Protein AF-A0A835F5J0-F1 (afdb_monomer)

Secondary structure (DSSP, 8-state):
--------HHHHHHHHHHTT----------S-S-S------TTSPPP-EEEEEEEEE-SS-EEEEEEEEE-TT--EEEEEEEE-S-SEEEEEE--TT--EEEEEEEEE--SSSSS-EEEEEEEEETTS-EEEEEE---SEEEEEES--EEEEEEE--SSSEEE--SS--SEEEEEEEEESSSEEEEEEEEE-TT--EEEEEEEE-S-SSEEEEEE--TT--EEEEEEEEEEEGGGTEEEEEEEEEEEETT--EEEEEE---SEEEEEE--TT-EEEEEEEEESSSEEEEEEEEE------------

Organism: NCBI:txid1010633

Mean predicted aligned error: 15.02 Å

Solvent-accessible surface area (backbone atoms only — not comparable to full-atom values): 16879 Å² total; per-residue (Å²): 140,83,85,79,84,84,78,64,84,62,60,59,52,51,54,52,59,68,71,68,65,84,84,81,88,84,82,75,89,84,57,35,97,58,92,75,93,83,74,87,58,88,88,55,77,66,80,65,43,72,40,32,40,36,42,16,22,35,89,67,26,48,28,21,42,28,36,33,28,22,28,89,85,66,51,78,46,81,45,68,76,46,70,59,91,50,46,56,80,44,75,50,74,43,52,99,77,41,44,82,31,30,46,34,34,16,22,29,74,69,81,84,50,102,41,29,37,42,8,19,40,30,38,31,31,10,77,72,50,72,45,66,70,40,35,25,91,45,70,52,75,50,71,43,57,56,61,64,42,80,48,78,68,54,56,39,91,73,100,51,52,79,49,73,75,94,66,71,53,66,36,46,42,32,42,35,40,22,25,46,70,32,30,10,22,43,28,37,30,25,21,31,90,87,65,50,80,46,76,45,67,76,44,37,27,92,54,45,82,50,83,48,68,48,73,49,52,98,90,44,46,35,26,28,42,35,37,15,36,21,61,40,74,95,76,73,39,79,36,22,31,12,18,43,30,40,30,28,77,80,74,47,71,48,69,68,40,32,64,48,52,66,52,78,48,73,46,77,43,66,79,72,10,29,51,19,47,65,34,35,28,26,44,69,31,28,22,15,44,26,40,27,33,32,57,36,46,53,63,77,87,80,81,83,76,135

Foldseek 3Di:
DDDDDDDDPVVVVVVVVVVPDPDDDDDDDDWWPDDDDDDDDPPDADFDAWFKKKFFEDQFARAWIKTWGAHPVRDIDIGDRDGHPHGDIDMDGADPLKHWFKKKFAWDDSVPDPIIGTQFIWTAFLQRDIDDRGGHRDHHMDMDGLQFDKDDWDFDDDDFDWFDDPAGFDAWFKKWFAADQATAFIKTWGAGPVRDIDIGDRFGAPDHDDTDMDGADPPKFWQKKKWFWAADVVVRRGIFTQFIWTAIPVRDIDDRGHNRPHGMDMDGRPQPKGFGDKIATYYSGGRIIITTIRHHSNHDDDDDDD

Sequence (306 aa):
MAYGQHLWPHVERLLEIWRLREGVVKIGPWGGEGGRDWDIPAALPRPHRLESITVCSSLAAVDALSFVYSDDQGRRHCVGPWGGRGGDPYVVRLGPSELLTEVSGTFADIGTQPKDAVTSLSFVTNLGTKHGPFGDVDGTPFSVPSSVVKVGAWGGDTGSACYDITVAPQRLESITIRSGKVIDSIAFAFRDRDGKLHAAGPWGGAGGVDDNTITLEPSEYITEVAWSLGSFELEKVDCCVTSLRFVTNQQRTYGPFGNGLGTHHTMPVIDGGSVVGMFARAGKFIDAVGFYVLPDAVVQDYKGSN

Structure (mmCIF, N/CA/C/O backbone):
data_AF-A0A835F5J0-F1
#
_entry.id   AF-A0A835F5J0-F1
#
loop_
_atom_site.group_PDB
_atom_site.id
_atom_site.type_symbol
_atom_site.label_atom_id
_atom_site.label_alt_id
_atom_site.label_comp_id
_atom_site.label_asym_id
_atom_site.label_entity_id
_atom_site.label_seq_id
_atom_site.pdbx_PDB_ins_code
_atom_site.Cartn_x
_atom_site.Cartn_y
_atom_site.Cartn_z
_atom_site.occupancy
_atom_site.B_iso_or_equiv
_atom_site.auth_seq_id
_atom_site.auth_comp_id
_atom_site.auth_asym_id
_atom_site.auth_atom_id
_atom_site.pdbx_PDB_model_num
ATOM 1 N N . MET A 1 1 ? 28.296 1.430 49.619 1.00 34.69 1 MET A N 1
ATOM 2 C CA . MET A 1 1 ? 28.647 0.413 48.606 1.00 34.69 1 MET A CA 1
ATOM 3 C C . MET A 1 1 ? 27.560 0.432 47.549 1.00 34.69 1 MET A C 1
ATOM 5 O O . MET A 1 1 ? 26.493 -0.115 47.776 1.00 34.69 1 MET A O 1
ATOM 9 N N . ALA A 1 2 ? 27.792 1.177 46.471 1.00 29.30 2 ALA A N 1
ATOM 10 C CA . ALA A 1 2 ? 26.892 1.283 45.331 1.00 29.30 2 ALA A CA 1
ATOM 11 C C . ALA A 1 2 ? 27.483 0.433 44.202 1.00 29.30 2 ALA A C 1
ATOM 13 O O . ALA A 1 2 ? 28.629 0.658 43.818 1.00 29.30 2 ALA A O 1
ATOM 14 N N . TYR A 1 3 ? 26.736 -0.558 43.718 1.00 28.44 3 TYR A N 1
ATOM 15 C CA . TYR A 1 3 ? 27.090 -1.299 42.511 1.00 28.44 3 TYR A CA 1
ATOM 16 C C . TYR A 1 3 ? 26.415 -0.615 41.325 1.00 28.44 3 TYR A C 1
ATOM 18 O O . TYR A 1 3 ? 25.207 -0.730 41.134 1.00 28.44 3 TYR A O 1
ATOM 26 N N . GLY A 1 4 ? 27.210 0.135 40.563 1.00 29.64 4 GLY A N 1
ATOM 27 C CA . GLY A 1 4 ? 26.834 0.608 39.240 1.00 29.64 4 GLY A CA 1
ATOM 28 C C . GLY A 1 4 ? 26.844 -0.559 38.258 1.00 29.64 4 GLY A C 1
ATOM 29 O O . GLY A 1 4 ? 27.844 -1.266 38.139 1.00 29.64 4 GLY A O 1
ATOM 30 N N . GLN A 1 5 ? 25.732 -0.764 37.557 1.00 35.22 5 GLN A N 1
ATOM 31 C CA . GLN A 1 5 ? 25.712 -1.603 36.366 1.00 35.22 5 GLN A CA 1
ATOM 32 C C . GLN A 1 5 ? 26.187 -0.757 35.184 1.00 35.22 5 GLN A C 1
ATOM 34 O O . GLN A 1 5 ? 25.465 0.086 34.659 1.00 35.22 5 GLN A O 1
ATOM 39 N N . HIS A 1 6 ? 27.444 -0.975 34.807 1.00 33.97 6 HIS A N 1
ATOM 40 C CA . HIS A 1 6 ? 28.004 -0.554 33.532 1.00 33.97 6 HIS A CA 1
ATOM 41 C C . HIS A 1 6 ? 27.330 -1.338 32.400 1.00 33.97 6 HIS A C 1
ATOM 43 O O . HIS A 1 6 ? 27.599 -2.525 32.222 1.00 33.97 6 HIS A O 1
ATOM 49 N N . LEU A 1 7 ? 26.498 -0.666 31.607 1.00 29.44 7 LEU A N 1
ATOM 50 C CA . LEU A 1 7 ? 26.202 -1.094 30.242 1.00 29.44 7 LEU A CA 1
ATOM 51 C C . LEU A 1 7 ? 27.222 -0.430 29.305 1.00 29.44 7 LEU A C 1
ATOM 53 O O . LEU A 1 7 ? 27.506 0.761 29.405 1.00 29.44 7 LEU A O 1
ATOM 57 N N . TRP A 1 8 ? 27.853 -1.246 28.463 1.00 27.38 8 TRP A N 1
ATOM 58 C CA . TRP A 1 8 ? 28.972 -0.879 27.592 1.00 27.38 8 TRP A CA 1
ATOM 59 C C . TRP A 1 8 ? 28.502 -0.077 26.353 1.00 27.38 8 TRP A C 1
ATOM 61 O O . TRP A 1 8 ? 27.431 -0.386 25.822 1.00 27.38 8 TRP A O 1
ATOM 71 N N . PRO A 1 9 ? 29.306 0.855 25.792 1.00 29.36 9 PRO A N 1
ATOM 72 C CA . PRO A 1 9 ? 28.900 1.790 24.722 1.00 29.36 9 PRO A CA 1
ATOM 73 C C . PRO A 1 9 ? 28.544 1.177 23.349 1.00 29.36 9 PRO A C 1
ATOM 75 O O . PRO A 1 9 ? 28.379 1.901 22.371 1.00 29.36 9 PRO A O 1
ATOM 78 N N . HIS A 1 10 ? 28.472 -0.152 23.213 1.00 32.56 10 HIS A N 1
ATOM 79 C CA . HIS A 1 10 ? 28.059 -0.811 21.962 1.00 32.56 10 HIS A CA 1
ATOM 80 C C . HIS A 1 10 ? 26.568 -1.150 21.897 1.00 32.56 10 HIS A C 1
ATOM 82 O O . HIS A 1 10 ? 26.038 -1.264 20.795 1.00 32.56 10 HIS A O 1
ATOM 88 N N . VAL A 1 11 ? 25.875 -1.271 23.033 1.00 35.50 11 VAL A N 1
ATOM 89 C CA . VAL A 1 11 ? 24.439 -1.607 23.030 1.00 35.50 11 VAL A CA 1
ATOM 90 C C . VAL A 1 11 ? 23.590 -0.374 22.703 1.00 35.50 11 VAL A C 1
ATOM 92 O O . VAL A 1 11 ? 22.630 -0.480 21.943 1.00 35.50 11 VAL A O 1
ATOM 95 N N . GLU A 1 12 ? 24.009 0.816 23.146 1.00 32.31 12 GLU A N 1
ATOM 96 C CA . GLU A 1 12 ? 23.393 2.083 22.723 1.00 32.31 12 GLU A CA 1
ATOM 97 C C . GLU A 1 12 ? 23.636 2.363 21.238 1.00 32.31 12 GLU A C 1
ATOM 99 O O . GLU A 1 12 ? 22.713 2.773 20.548 1.00 32.31 12 GLU A O 1
ATOM 104 N N . ARG A 1 13 ? 24.809 2.006 20.692 1.00 31.53 13 ARG A N 1
ATOM 105 C CA . ARG A 1 13 ? 25.092 2.168 19.258 1.00 31.53 13 ARG A CA 1
ATOM 106 C C . ARG A 1 13 ? 24.199 1.294 18.379 1.00 31.53 13 ARG A C 1
ATOM 108 O O . ARG A 1 13 ? 23.818 1.719 17.299 1.00 31.53 13 ARG A O 1
ATOM 115 N N . LEU A 1 14 ? 23.837 0.092 18.831 1.00 29.81 14 LEU A N 1
ATOM 116 C CA . LEU A 1 14 ? 22.920 -0.782 18.095 1.00 29.81 14 LEU A CA 1
ATOM 117 C C . LEU A 1 14 ? 21.467 -0.313 18.220 1.00 29.81 14 LEU A C 1
ATOM 119 O O . LEU A 1 14 ? 20.760 -0.297 17.217 1.00 29.81 14 LEU A O 1
ATOM 123 N N . LEU A 1 15 ? 21.032 0.153 19.392 1.00 29.52 15 LEU A N 1
ATOM 124 C CA . LEU A 1 15 ? 19.694 0.731 19.556 1.00 29.52 15 LEU A CA 1
ATOM 125 C C . LEU A 1 15 ? 19.541 2.080 18.834 1.00 29.52 15 LEU A C 1
ATOM 127 O O . LEU A 1 15 ? 18.463 2.361 18.326 1.00 29.52 15 LEU A O 1
ATOM 131 N N . GLU A 1 16 ? 20.610 2.863 18.689 1.00 30.75 16 GLU A N 1
ATOM 132 C CA . GLU A 1 16 ? 20.659 4.106 17.906 1.00 30.75 16 GLU A CA 1
ATOM 133 C C . GLU A 1 16 ? 20.739 3.839 16.387 1.00 30.75 16 GLU A C 1
ATOM 135 O O . GLU A 1 16 ? 20.165 4.586 15.597 1.00 30.75 16 GLU A O 1
ATOM 140 N N . ILE A 1 17 ? 21.324 2.707 15.964 1.00 32.16 17 ILE A N 1
ATOM 141 C CA . ILE A 1 17 ? 21.288 2.226 14.567 1.00 32.16 17 ILE A CA 1
ATOM 142 C C . ILE A 1 17 ? 19.879 1.760 14.157 1.00 32.16 17 ILE A C 1
ATOM 144 O O . ILE A 1 17 ? 19.483 1.978 13.011 1.00 32.16 17 ILE A O 1
ATOM 148 N N . TRP A 1 18 ? 19.092 1.191 15.077 1.00 27.48 18 TRP A N 1
ATOM 149 C CA . TRP A 1 18 ? 17.681 0.862 14.823 1.00 27.48 18 TRP A CA 1
ATOM 150 C C . TRP A 1 18 ? 16.737 2.065 14.993 1.00 27.48 18 TRP A C 1
ATOM 152 O O . TRP A 1 18 ? 15.691 2.100 14.351 1.00 27.48 18 TRP A O 1
ATOM 162 N N . ARG A 1 19 ? 17.117 3.093 15.768 1.00 29.11 19 ARG A N 1
ATOM 163 C CA . ARG A 1 19 ? 16.339 4.340 15.938 1.00 29.11 19 ARG A CA 1
ATOM 164 C C . ARG A 1 19 ? 16.486 5.361 14.800 1.00 29.11 19 ARG A C 1
ATOM 166 O O . ARG A 1 19 ? 15.792 6.369 14.829 1.00 29.11 19 ARG A O 1
ATOM 173 N N . LEU A 1 20 ? 17.354 5.126 13.807 1.00 31.31 20 LEU A N 1
ATOM 174 C CA . LEU A 1 20 ? 17.667 6.096 12.737 1.00 31.31 20 LEU A CA 1
ATOM 175 C C . LEU A 1 20 ? 17.386 5.613 11.295 1.00 31.31 20 LEU A C 1
ATOM 177 O O . LEU A 1 20 ? 17.760 6.290 10.331 1.00 31.31 20 LEU A O 1
ATOM 181 N N . ARG A 1 21 ? 16.692 4.482 11.100 1.00 34.41 21 ARG A N 1
ATOM 182 C CA . ARG A 1 21 ? 16.277 3.994 9.765 1.00 34.41 21 ARG A CA 1
ATOM 183 C C . ARG A 1 21 ? 14.758 3.828 9.615 1.00 34.41 21 ARG A C 1
ATOM 185 O O . ARG A 1 21 ? 14.277 2.770 9.234 1.00 34.41 21 ARG A O 1
ATOM 192 N N . GLU A 1 22 ? 14.007 4.898 9.835 1.00 40.97 22 GLU A N 1
ATOM 193 C CA . GLU A 1 22 ? 12.769 5.131 9.072 1.00 40.97 22 GLU A CA 1
ATOM 194 C C . GLU A 1 22 ? 13.166 5.457 7.614 1.00 40.97 22 GLU A C 1
ATOM 196 O O . GLU A 1 22 ? 14.131 6.196 7.417 1.00 40.97 22 GLU A O 1
ATOM 201 N N . GLY A 1 23 ? 12.566 4.979 6.524 1.00 50.75 23 GLY A N 1
ATOM 202 C CA . GLY A 1 23 ? 11.502 4.007 6.295 1.00 50.75 23 GLY A CA 1
ATOM 203 C C . GLY A 1 23 ? 11.438 3.761 4.778 1.00 50.75 23 GLY A C 1
ATOM 204 O O . GLY A 1 23 ? 10.790 4.507 4.056 1.00 50.75 23 GLY A O 1
ATOM 205 N N . VAL A 1 24 ? 12.180 2.768 4.275 1.00 50.59 24 VAL A N 1
ATOM 206 C CA . VAL A 1 24 ? 12.149 2.340 2.863 1.00 50.59 24 VAL A CA 1
ATOM 207 C C . VAL A 1 24 ? 12.181 0.817 2.837 1.00 50.59 24 VAL A C 1
ATOM 209 O O . VAL A 1 24 ? 13.100 0.206 3.385 1.00 50.59 24 VAL A O 1
ATOM 212 N N . VAL A 1 25 ? 11.177 0.203 2.213 1.00 53.38 25 VAL A N 1
ATOM 213 C CA . VAL A 1 25 ? 11.120 -1.249 2.009 1.00 53.38 25 VAL A CA 1
ATOM 214 C C . VAL A 1 25 ? 11.882 -1.587 0.732 1.00 53.38 25 VAL A C 1
ATOM 216 O O . VAL A 1 25 ? 11.603 -1.030 -0.327 1.00 53.38 25 VAL A O 1
ATOM 219 N N . LYS A 1 26 ? 12.849 -2.503 0.823 1.00 58.34 26 LYS A N 1
ATOM 220 C CA . LYS A 1 26 ? 13.513 -3.082 -0.351 1.00 58.34 26 LYS A CA 1
ATOM 221 C C . LYS A 1 26 ? 12.746 -4.322 -0.795 1.00 58.34 26 LYS A C 1
ATOM 223 O O . LYS A 1 26 ? 12.463 -5.181 0.036 1.00 58.34 26 LYS A O 1
ATOM 228 N N . ILE A 1 27 ? 12.427 -4.412 -2.082 1.00 52.38 27 ILE A N 1
ATOM 229 C CA . ILE A 1 27 ? 11.729 -5.555 -2.682 1.00 52.38 27 ILE A CA 1
ATOM 230 C C . ILE A 1 27 ? 12.602 -6.090 -3.823 1.00 52.38 27 ILE A C 1
ATOM 232 O O . ILE A 1 27 ? 13.134 -5.302 -4.605 1.00 52.38 27 ILE A O 1
ATOM 236 N N . GLY A 1 28 ? 12.778 -7.411 -3.885 1.00 66.38 28 GLY A N 1
ATOM 237 C CA . GLY A 1 28 ? 13.773 -8.068 -4.739 1.00 66.38 28 GLY A CA 1
ATOM 238 C C . GLY A 1 28 ? 15.100 -8.315 -4.004 1.00 66.38 28 GLY A C 1
ATOM 239 O O . GLY A 1 28 ? 15.115 -8.301 -2.768 1.00 66.38 28 GLY A O 1
ATOM 240 N N . PRO A 1 29 ? 16.219 -8.525 -4.725 1.00 75.31 29 PRO A N 1
ATOM 241 C CA . PRO A 1 29 ? 16.361 -8.490 -6.189 1.00 75.31 29 PRO A CA 1
ATOM 242 C C . PRO A 1 29 ? 15.749 -9.713 -6.902 1.00 75.31 29 PRO A C 1
ATOM 244 O O . PRO A 1 29 ? 15.528 -10.750 -6.283 1.00 75.31 29 PRO A O 1
ATOM 247 N N . TRP A 1 30 ? 15.505 -9.588 -8.212 1.00 77.38 30 TRP A N 1
ATOM 248 C CA . TRP A 1 30 ? 15.185 -10.697 -9.128 1.00 77.38 30 TRP A CA 1
ATOM 249 C C . TRP A 1 30 ? 16.279 -10.801 -10.194 1.00 77.38 30 TRP A C 1
ATOM 251 O O . TRP A 1 30 ? 16.826 -9.778 -10.609 1.00 77.38 30 TRP A O 1
ATOM 261 N N . GLY A 1 31 ? 16.589 -12.018 -10.636 1.00 83.31 31 GLY A N 1
ATOM 262 C CA . GLY A 1 31 ? 17.707 -12.307 -11.536 1.00 83.31 31 GLY A CA 1
ATOM 263 C C . GLY A 1 31 ? 18.646 -13.366 -10.962 1.00 83.31 31 GLY A C 1
ATOM 264 O O . GLY A 1 31 ? 18.297 -14.065 -10.011 1.00 83.31 31 GLY A O 1
ATOM 265 N N . GLY A 1 32 ? 19.842 -13.485 -11.539 1.00 79.44 32 GLY A N 1
ATOM 266 C CA . GLY A 1 32 ? 20.855 -14.433 -11.082 1.00 79.44 32 GLY A CA 1
ATOM 267 C C . GLY A 1 32 ? 21.736 -13.896 -9.957 1.00 79.44 32 GLY A C 1
ATOM 268 O O . GLY A 1 32 ? 21.871 -12.697 -9.738 1.00 79.44 32 GLY A O 1
ATOM 269 N N . GLU A 1 33 ? 22.422 -14.804 -9.268 1.00 78.06 33 GLU A N 1
ATOM 270 C CA . GLU A 1 33 ? 23.353 -14.499 -8.168 1.00 78.06 33 GLU A CA 1
ATOM 271 C C . GLU A 1 33 ? 24.749 -14.036 -8.659 1.00 78.06 33 GLU A C 1
ATOM 273 O O . GLU A 1 33 ? 25.784 -14.357 -8.060 1.00 78.06 33 GLU A O 1
ATOM 278 N N . GLY A 1 34 ? 24.822 -13.440 -9.849 1.00 77.88 34 GLY A N 1
ATOM 279 C CA . GLY A 1 34 ? 26.065 -13.020 -10.498 1.00 77.88 34 GLY A CA 1
ATOM 280 C C . GLY A 1 34 ? 26.442 -11.573 -10.189 1.00 77.88 34 GLY A C 1
ATOM 281 O O . GLY A 1 34 ? 25.650 -10.802 -9.664 1.00 77.88 34 GLY A O 1
ATOM 282 N N . GLY A 1 35 ? 27.659 -11.178 -10.569 1.00 83.38 35 GLY A N 1
ATOM 283 C CA . GLY A 1 35 ? 28.083 -9.778 -10.497 1.00 83.38 35 GLY A CA 1
ATOM 284 C C . GLY A 1 35 ? 28.428 -9.284 -9.087 1.00 83.38 35 GLY A C 1
ATOM 285 O O . GLY A 1 35 ? 28.974 -10.021 -8.267 1.00 83.38 35 GLY A O 1
ATOM 286 N N . ARG A 1 36 ? 28.210 -7.984 -8.854 1.00 84.31 36 ARG A N 1
ATOM 287 C CA . ARG A 1 36 ? 28.417 -7.305 -7.567 1.00 84.31 36 ARG A CA 1
ATOM 288 C C . ARG A 1 36 ? 27.117 -6.634 -7.154 1.00 84.31 36 ARG A C 1
ATOM 290 O O . ARG A 1 36 ? 26.481 -6.006 -7.999 1.00 84.31 36 ARG A O 1
ATOM 297 N N . ASP A 1 37 ? 26.807 -6.695 -5.867 1.00 83.44 37 ASP A N 1
ATOM 298 C CA . ASP A 1 37 ? 25.685 -5.957 -5.302 1.00 83.44 37 ASP A CA 1
ATOM 299 C C . ASP A 1 37 ? 25.953 -4.455 -5.378 1.00 83.44 37 ASP A C 1
ATOM 301 O O . ASP A 1 37 ? 27.027 -3.971 -5.002 1.00 83.44 37 ASP A O 1
ATOM 305 N N . TRP A 1 38 ? 24.952 -3.716 -5.845 1.00 85.81 38 TRP A N 1
ATOM 306 C CA . TRP A 1 38 ? 24.977 -2.265 -5.898 1.00 85.81 38 TRP A CA 1
ATOM 307 C C . TRP A 1 38 ? 23.766 -1.689 -5.177 1.00 85.81 38 TRP A C 1
ATOM 309 O O . TRP A 1 38 ? 22.665 -2.229 -5.228 1.00 85.81 38 TRP A O 1
ATOM 319 N N . ASP A 1 39 ? 23.994 -0.570 -4.502 1.00 85.38 39 ASP A N 1
ATOM 320 C CA . ASP A 1 39 ? 22.976 0.211 -3.815 1.00 85.38 39 ASP A CA 1
ATOM 321 C C . ASP A 1 39 ? 23.373 1.689 -3.877 1.00 85.38 39 ASP A C 1
ATOM 323 O O . ASP A 1 39 ? 24.516 2.023 -4.219 1.00 85.38 39 ASP A O 1
ATOM 327 N N . ILE A 1 40 ? 22.450 2.585 -3.537 1.00 84.81 40 ILE A N 1
ATOM 328 C CA . ILE A 1 40 ? 22.751 4.008 -3.390 1.00 84.81 40 ILE A CA 1
ATOM 329 C C . ILE A 1 40 ? 23.827 4.152 -2.301 1.00 84.81 40 ILE A C 1
ATOM 331 O O . ILE A 1 40 ? 23.608 3.718 -1.165 1.00 84.81 40 ILE A O 1
ATOM 335 N N . PRO A 1 41 ? 25.001 4.737 -2.612 1.00 85.88 41 PRO A N 1
ATOM 336 C CA . PRO A 1 41 ? 26.069 4.885 -1.634 1.00 85.88 41 PRO A CA 1
ATOM 337 C C . PRO A 1 41 ? 25.592 5.625 -0.384 1.00 85.88 41 PRO A C 1
ATOM 339 O O . PRO A 1 41 ? 24.975 6.680 -0.491 1.00 85.88 41 PRO A O 1
ATOM 342 N N . ALA A 1 42 ? 25.965 5.139 0.803 1.00 81.75 42 ALA A N 1
ATOM 343 C CA . ALA A 1 42 ? 25.577 5.755 2.080 1.00 81.75 42 ALA A CA 1
ATOM 344 C C . ALA A 1 42 ? 26.054 7.214 2.252 1.00 81.75 42 ALA A C 1
ATOM 346 O O . ALA A 1 42 ? 25.574 7.918 3.136 1.00 81.75 42 ALA A O 1
ATOM 347 N N . ALA A 1 43 ? 27.013 7.654 1.432 1.00 87.44 43 ALA A N 1
ATOM 348 C CA . ALA A 1 43 ? 27.491 9.032 1.391 1.00 87.44 43 ALA A CA 1
ATOM 349 C C . ALA A 1 43 ? 26.559 9.985 0.616 1.00 87.44 43 ALA A C 1
ATOM 351 O O . ALA A 1 43 ? 26.704 11.199 0.752 1.00 87.44 43 ALA A O 1
ATOM 352 N N . LEU A 1 44 ? 25.639 9.467 -0.206 1.00 86.19 44 LEU A N 1
ATOM 353 C CA . LEU A 1 44 ? 24.664 10.291 -0.917 1.00 86.19 44 LEU A CA 1
ATOM 354 C C . LEU A 1 44 ? 23.440 10.586 -0.032 1.00 86.19 44 LEU A C 1
ATOM 356 O O . LEU A 1 44 ? 23.041 9.737 0.771 1.00 86.19 44 LEU A O 1
ATOM 360 N N . PRO A 1 45 ? 22.815 11.772 -0.178 1.00 87.50 45 PRO A N 1
ATOM 361 C CA . PRO A 1 45 ? 21.570 12.100 0.509 1.00 87.50 45 PRO A CA 1
ATOM 362 C C . PRO A 1 45 ? 20.445 11.119 0.178 1.00 87.50 45 PRO A C 1
ATOM 364 O O . PRO A 1 45 ? 20.422 10.521 -0.899 1.00 87.50 45 PRO A O 1
ATOM 367 N N . ARG A 1 46 ? 19.479 10.982 1.091 1.00 80.75 46 ARG A N 1
ATOM 368 C CA . ARG A 1 46 ? 18.324 10.100 0.887 1.00 80.75 46 ARG A CA 1
ATOM 369 C C . ARG A 1 46 ? 17.536 10.531 -0.359 1.00 80.75 46 ARG A C 1
ATOM 371 O O . ARG A 1 46 ? 17.299 11.728 -0.527 1.00 80.75 46 ARG A O 1
ATOM 378 N N . PRO A 1 47 ? 17.111 9.588 -1.216 1.00 81.62 47 PRO A N 1
ATOM 379 C CA . PRO A 1 47 ? 16.230 9.916 -2.324 1.00 81.62 47 PRO A CA 1
ATOM 380 C C . PRO A 1 47 ? 14.894 10.450 -1.834 1.00 81.62 47 PRO A C 1
ATOM 382 O O . PRO A 1 47 ? 14.274 9.845 -0.963 1.00 81.62 47 PRO A O 1
ATOM 385 N N . HIS A 1 48 ? 14.459 11.564 -2.417 1.00 77.44 48 HIS A N 1
ATOM 386 C CA . HIS A 1 48 ? 13.129 12.119 -2.200 1.00 77.44 48 HIS A CA 1
ATOM 387 C C . HIS A 1 48 ? 12.238 11.923 -3.432 1.00 77.44 48 HIS A C 1
ATOM 389 O O . HIS A 1 48 ? 11.079 11.552 -3.290 1.00 77.44 48 HIS A O 1
ATOM 395 N N . ARG A 1 49 ? 12.775 12.100 -4.649 1.00 82.94 49 ARG A N 1
ATOM 396 C CA . ARG A 1 49 ? 12.014 11.908 -5.895 1.00 82.94 49 ARG A CA 1
ATOM 397 C C . ARG A 1 49 ? 12.881 11.382 -7.034 1.00 82.94 49 ARG A C 1
ATOM 399 O O . ARG A 1 49 ? 13.933 11.940 -7.321 1.00 82.94 49 ARG A O 1
ATOM 406 N N . LEU A 1 50 ? 12.419 10.344 -7.727 1.00 89.56 50 LEU A N 1
ATOM 407 C CA . LEU A 1 50 ? 13.056 9.835 -8.943 1.00 89.56 50 LEU A CA 1
ATOM 408 C C . LEU A 1 50 ? 12.765 10.775 -10.126 1.00 89.56 50 LEU A C 1
ATOM 410 O O . LEU A 1 50 ? 11.621 11.150 -10.355 1.00 89.56 50 LEU A O 1
ATOM 414 N N . GLU A 1 51 ? 13.788 11.164 -10.883 1.00 90.69 51 GLU A N 1
ATOM 415 C CA . GLU A 1 51 ? 13.638 12.062 -12.037 1.00 90.69 51 GLU A CA 1
ATOM 416 C C . GLU A 1 51 ? 13.770 11.349 -13.377 1.00 90.69 51 GLU A C 1
ATOM 418 O O . GLU A 1 51 ? 13.096 11.695 -14.347 1.00 90.69 51 GLU A O 1
ATOM 423 N N . SER A 1 52 ? 14.698 10.402 -13.472 1.00 96.62 52 SER A N 1
ATOM 424 C CA . SER A 1 52 ? 14.889 9.642 -14.700 1.00 96.62 52 SER A CA 1
ATOM 425 C C . SER A 1 52 ? 15.569 8.316 -14.442 1.00 96.62 52 SER A C 1
ATOM 427 O O . SER A 1 52 ? 16.352 8.190 -13.502 1.00 96.62 52 SER A O 1
ATOM 429 N N . ILE A 1 53 ? 15.295 7.362 -15.320 1.00 97.81 53 ILE A N 1
ATOM 430 C CA . ILE A 1 53 ? 15.915 6.044 -15.359 1.00 97.81 53 ILE A CA 1
ATOM 431 C C . ILE A 1 53 ? 16.539 5.898 -16.739 1.00 97.81 53 ILE A C 1
ATOM 433 O O . ILE A 1 53 ? 15.886 6.174 -17.744 1.00 97.81 53 ILE A O 1
ATOM 437 N N . THR A 1 54 ? 17.786 5.453 -16.797 1.00 97.75 54 THR A N 1
ATOM 438 C CA . THR A 1 54 ? 18.421 5.040 -18.045 1.00 97.75 54 THR A CA 1
ATOM 439 C C . THR A 1 54 ? 18.632 3.538 -17.996 1.00 97.75 54 THR A C 1
ATOM 441 O O . THR A 1 54 ? 19.385 3.049 -17.150 1.00 97.75 54 THR A O 1
ATOM 444 N N . VAL A 1 55 ? 17.985 2.828 -18.915 1.00 97.38 55 VAL A N 1
ATOM 445 C CA . VAL A 1 55 ? 18.200 1.400 -19.152 1.00 97.38 55 VAL A CA 1
ATOM 446 C C . VAL A 1 55 ? 19.025 1.255 -20.421 1.00 97.38 55 VAL A C 1
ATOM 448 O O . VAL A 1 55 ? 18.576 1.654 -21.491 1.00 97.38 55 VAL A O 1
ATOM 451 N N . CYS A 1 56 ? 20.226 0.699 -20.312 1.00 97.12 56 CYS A N 1
ATOM 452 C CA . CYS A 1 56 ? 20.978 0.239 -21.472 1.00 97.12 56 CYS A CA 1
ATOM 453 C C . CYS A 1 56 ? 20.589 -1.213 -21.725 1.00 97.12 56 CYS A C 1
ATOM 455 O O . CYS A 1 56 ? 20.756 -2.050 -20.837 1.00 97.12 56 CYS A O 1
ATOM 457 N N . SER A 1 57 ? 20.051 -1.512 -22.903 1.00 93.69 57 SER A N 1
ATOM 458 C CA . SER A 1 57 ? 19.604 -2.868 -23.238 1.00 93.69 57 SER A CA 1
ATOM 459 C C . SER A 1 57 ? 19.949 -3.242 -24.670 1.00 93.69 57 SER A C 1
ATOM 461 O O . SER A 1 57 ? 19.989 -2.384 -25.554 1.00 93.69 57 SER A O 1
ATOM 463 N N . SER A 1 58 ? 20.197 -4.525 -24.886 1.00 88.25 58 SER A N 1
ATOM 464 C CA . SER A 1 58 ? 20.462 -5.145 -26.180 1.00 88.25 58 SER A CA 1
ATOM 465 C C . SER A 1 58 ? 19.378 -6.175 -26.511 1.00 88.25 58 SER A C 1
ATOM 467 O O . SER A 1 58 ? 18.414 -6.341 -25.768 1.00 88.25 58 SER A O 1
ATOM 469 N N . LEU A 1 59 ? 19.536 -6.891 -27.628 1.00 81.25 59 LEU A N 1
ATOM 470 C CA . LEU A 1 59 ? 18.603 -7.942 -28.055 1.00 81.25 59 LEU A CA 1
ATOM 471 C C . LEU A 1 59 ? 18.573 -9.177 -27.137 1.00 81.25 59 LEU A C 1
ATOM 473 O O . LEU A 1 59 ? 17.809 -10.085 -27.421 1.00 81.25 59 LEU A O 1
ATOM 477 N N . ALA A 1 60 ? 19.419 -9.250 -26.105 1.00 81.88 60 ALA A N 1
ATOM 478 C CA . ALA A 1 60 ? 19.505 -10.417 -25.224 1.00 81.88 60 ALA A CA 1
ATOM 479 C C . ALA A 1 60 ? 19.361 -10.081 -23.732 1.00 81.88 60 ALA A C 1
ATOM 481 O O . ALA A 1 60 ? 18.996 -10.954 -22.949 1.00 81.88 60 ALA A O 1
ATOM 482 N N . ALA A 1 61 ? 19.686 -8.854 -23.306 1.00 89.56 61 ALA A N 1
ATOM 483 C CA . ALA A 1 61 ? 19.684 -8.505 -21.890 1.00 89.56 61 ALA A CA 1
ATOM 484 C C . ALA A 1 61 ? 19.558 -7.001 -21.622 1.00 89.56 61 ALA A C 1
ATOM 486 O O . ALA A 1 61 ? 19.793 -6.158 -22.492 1.00 89.56 61 ALA A O 1
ATOM 487 N N . VAL A 1 62 ? 19.263 -6.673 -20.364 1.00 94.44 62 VAL A N 1
ATOM 488 C CA . VAL A 1 62 ? 19.545 -5.358 -19.787 1.00 94.44 62 VAL A CA 1
ATOM 489 C C . VAL A 1 62 ? 21.020 -5.315 -19.389 1.00 94.44 62 VAL A C 1
ATOM 491 O O . VAL A 1 62 ? 21.447 -5.934 -18.416 1.00 94.44 62 VAL A O 1
ATOM 494 N N . ASP A 1 63 ? 21.809 -4.575 -20.159 1.00 93.38 63 ASP A N 1
ATOM 495 C CA . ASP A 1 63 ? 23.255 -4.454 -19.999 1.00 93.38 63 ASP A CA 1
ATOM 496 C C . ASP A 1 63 ? 23.650 -3.549 -18.827 1.00 93.38 63 ASP A C 1
ATOM 498 O O . ASP A 1 63 ? 24.634 -3.831 -18.137 1.00 93.38 63 ASP A O 1
ATOM 502 N N . ALA A 1 64 ? 22.919 -2.451 -18.606 1.00 95.31 64 ALA A N 1
ATOM 503 C CA . ALA A 1 64 ? 23.181 -1.537 -17.498 1.00 95.31 64 ALA A CA 1
ATOM 504 C C . ALA A 1 64 ? 21.951 -0.730 -17.066 1.00 95.31 64 ALA A C 1
ATOM 506 O O . ALA A 1 64 ? 21.056 -0.440 -17.858 1.00 95.31 64 ALA A O 1
ATOM 507 N N . LEU A 1 65 ? 21.957 -0.298 -15.805 1.00 95.94 65 LEU A N 1
ATOM 508 C CA . LEU A 1 65 ? 20.936 0.561 -15.211 1.00 95.94 65 LEU A CA 1
ATOM 509 C C . LEU A 1 65 ? 21.591 1.753 -14.506 1.00 95.94 65 LEU A C 1
ATOM 511 O O . LEU A 1 65 ? 22.543 1.602 -13.742 1.00 95.94 65 LEU A O 1
ATOM 515 N N . SER A 1 66 ? 21.065 2.951 -14.731 1.00 96.75 66 SER A N 1
ATOM 516 C CA . SER A 1 66 ? 21.367 4.140 -13.926 1.00 96.75 66 SER A CA 1
ATOM 517 C C . SER A 1 66 ? 20.105 4.954 -13.708 1.00 96.75 66 SER A C 1
ATOM 519 O O . SER A 1 66 ? 19.114 4.787 -14.418 1.00 96.75 66 SER A O 1
ATOM 521 N N . PHE A 1 67 ? 20.135 5.857 -12.739 1.00 96.88 67 PHE A N 1
ATOM 522 C CA . PHE A 1 67 ? 19.028 6.769 -12.506 1.00 96.88 67 PHE A CA 1
ATOM 523 C C . PHE A 1 67 ? 19.492 8.089 -11.901 1.00 96.88 67 PHE A C 1
ATOM 525 O O . PHE A 1 67 ? 20.598 8.213 -11.370 1.00 96.88 67 PHE A O 1
ATOM 532 N N . VAL A 1 68 ? 18.620 9.086 -11.996 1.00 97.19 68 VAL A N 1
ATOM 533 C CA . VAL A 1 68 ? 18.780 10.396 -11.368 1.00 97.19 68 VAL A CA 1
ATOM 534 C C . VAL A 1 68 ? 17.615 10.609 -10.422 1.00 97.19 68 VAL A C 1
ATOM 536 O O . VAL A 1 68 ? 16.468 10.401 -10.815 1.00 97.19 68 VAL A O 1
ATOM 539 N N . TYR A 1 69 ? 17.902 11.047 -9.202 1.00 93.31 69 TYR A N 1
ATOM 540 C CA . TYR A 1 69 ? 16.894 11.436 -8.220 1.00 93.31 69 TYR A CA 1
ATOM 541 C C . TYR A 1 69 ? 17.226 12.801 -7.617 1.00 93.31 69 TYR A C 1
ATOM 543 O O . TYR A 1 69 ? 18.382 13.225 -7.635 1.00 93.31 69 TYR A O 1
ATOM 551 N N . SER A 1 70 ? 16.229 13.481 -7.062 1.00 89.06 70 SER A N 1
ATOM 552 C CA . SER A 1 70 ? 16.412 14.668 -6.235 1.00 89.06 70 SER A CA 1
ATOM 553 C C . SER A 1 70 ? 16.276 14.329 -4.748 1.00 89.06 70 SER A C 1
ATOM 555 O O . SER A 1 70 ? 15.442 13.497 -4.376 1.00 89.06 70 SER A O 1
ATOM 557 N N . ASP A 1 71 ? 17.096 14.950 -3.902 1.00 86.44 71 ASP A N 1
ATOM 558 C CA . ASP A 1 71 ? 16.960 14.883 -2.441 1.00 86.44 71 ASP A CA 1
ATOM 559 C C . ASP A 1 71 ? 15.856 15.820 -1.915 1.00 86.44 71 ASP A C 1
ATOM 561 O O . ASP A 1 71 ? 15.156 16.478 -2.688 1.00 86.44 71 ASP A O 1
ATOM 565 N N . ASP A 1 72 ? 15.677 15.858 -0.596 1.00 83.38 72 ASP A N 1
ATOM 566 C CA . ASP A 1 72 ? 14.699 16.699 0.110 1.00 83.38 72 ASP A CA 1
ATOM 567 C C . ASP A 1 72 ? 14.924 18.208 -0.091 1.00 83.38 72 ASP A C 1
ATOM 569 O O . ASP A 1 72 ? 14.009 19.010 0.085 1.00 83.38 72 ASP A O 1
ATOM 573 N N . GLN A 1 73 ? 16.128 18.601 -0.509 1.00 86.44 73 GLN A N 1
ATOM 574 C CA . GLN A 1 73 ? 16.486 19.972 -0.873 1.00 86.44 73 GLN A CA 1
ATOM 575 C C . GLN A 1 73 ? 16.346 20.238 -2.380 1.00 86.44 73 GLN A C 1
ATOM 577 O O . GLN A 1 73 ? 16.711 21.315 -2.854 1.00 86.44 73 GLN A O 1
ATOM 582 N N . GLY A 1 74 ? 15.852 19.266 -3.153 1.00 83.69 74 GLY A N 1
ATOM 583 C CA . GLY A 1 74 ? 15.715 19.356 -4.605 1.00 83.69 74 GLY A CA 1
ATOM 584 C C . GLY A 1 74 ? 17.038 19.240 -5.370 1.00 83.69 74 GLY A C 1
ATOM 585 O O . GLY A 1 74 ? 17.078 19.526 -6.567 1.00 83.69 74 GLY A O 1
ATOM 586 N N . ARG A 1 75 ? 18.141 18.837 -4.724 1.00 95.06 75 ARG A N 1
ATOM 587 C CA . ARG A 1 75 ? 19.436 18.663 -5.401 1.00 95.06 75 ARG A CA 1
ATOM 588 C C . ARG A 1 75 ? 19.479 17.319 -6.103 1.00 95.06 75 ARG A C 1
ATOM 590 O O . ARG A 1 75 ? 19.076 16.307 -5.540 1.00 95.06 75 ARG A O 1
ATOM 597 N N . ARG A 1 76 ? 20.015 17.321 -7.320 1.00 95.94 76 ARG A N 1
ATOM 598 C CA . ARG A 1 76 ? 20.043 16.162 -8.217 1.00 95.94 76 ARG A CA 1
ATOM 599 C C . ARG A 1 76 ? 21.261 15.285 -7.943 1.00 95.94 76 ARG A C 1
ATOM 601 O O . ARG A 1 76 ? 22.377 15.795 -7.864 1.00 95.94 76 ARG A O 1
ATOM 608 N N . HIS A 1 77 ? 21.048 13.975 -7.890 1.00 96.00 77 HIS A N 1
ATOM 609 C CA . HIS A 1 77 ? 22.065 12.954 -7.654 1.00 96.00 77 HIS A CA 1
ATOM 610 C C . HIS A 1 77 ? 21.963 11.864 -8.718 1.00 96.00 77 HIS A C 1
ATOM 612 O O . HIS A 1 77 ? 20.880 11.337 -8.973 1.00 96.00 77 HIS A O 1
ATOM 618 N N . CYS A 1 78 ? 23.094 11.524 -9.336 1.00 95.94 78 CYS A N 1
ATOM 619 C CA . CYS A 1 78 ? 23.187 10.456 -10.330 1.00 95.94 78 CYS A CA 1
ATOM 620 C C . CYS A 1 78 ? 23.722 9.180 -9.674 1.00 95.94 78 CYS A C 1
ATOM 622 O O . CYS A 1 78 ? 24.743 9.221 -8.986 1.00 95.94 78 CYS A O 1
ATOM 624 N N . VAL A 1 79 ? 23.066 8.050 -9.926 1.00 95.38 79 VAL A N 1
ATOM 625 C CA . VAL A 1 79 ? 23.444 6.734 -9.403 1.00 95.38 79 VAL A CA 1
ATOM 626 C C . VAL A 1 79 ? 23.638 5.754 -10.555 1.00 95.38 79 VAL A C 1
ATOM 628 O O . VAL A 1 79 ? 22.824 5.692 -11.476 1.00 95.38 79 VAL A O 1
ATOM 631 N N . GLY A 1 80 ? 24.724 4.981 -10.494 1.00 93.19 80 GLY A N 1
ATOM 632 C CA . GLY A 1 80 ? 25.160 4.103 -11.577 1.00 93.19 80 GLY A CA 1
ATOM 633 C C . GLY A 1 80 ? 26.059 4.817 -12.603 1.00 93.19 80 GLY A C 1
ATOM 634 O O . GLY A 1 80 ? 26.619 5.871 -12.294 1.00 93.19 80 GLY A O 1
ATOM 635 N N . PRO A 1 81 ? 26.228 4.251 -13.814 1.00 93.50 81 PRO A N 1
ATOM 636 C CA . PRO A 1 81 ? 25.614 3.009 -14.287 1.00 93.50 81 PRO A CA 1
ATOM 637 C C . PRO A 1 81 ? 26.152 1.766 -13.581 1.00 93.50 81 PRO A C 1
ATOM 639 O O . PRO A 1 81 ? 27.350 1.630 -13.336 1.00 93.50 81 PRO A O 1
ATOM 642 N N . TRP A 1 82 ? 25.241 0.857 -13.260 1.00 93.56 82 TRP A N 1
ATOM 643 C CA . TRP A 1 82 ? 25.537 -0.4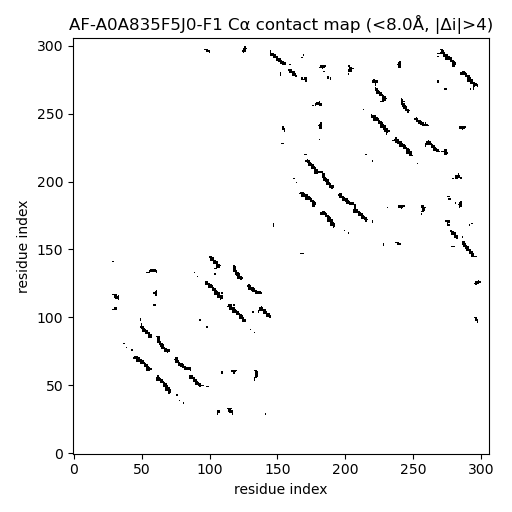78 -12.760 1.00 93.56 82 TRP A CA 1
ATOM 644 C C . TRP A 1 82 ? 25.330 -1.474 -13.892 1.00 93.56 82 TRP A C 1
ATOM 646 O O . TRP A 1 82 ? 24.253 -1.510 -14.479 1.00 93.56 82 TRP A O 1
ATOM 656 N N . GLY A 1 83 ? 26.364 -2.254 -14.201 1.00 90.12 83 GLY A N 1
ATOM 657 C CA . GLY A 1 83 ? 26.358 -3.199 -15.316 1.00 90.12 83 GLY A CA 1
ATOM 658 C C . GLY A 1 83 ? 27.520 -2.984 -16.286 1.00 90.12 83 GLY A C 1
ATOM 659 O O . GLY A 1 83 ? 28.567 -2.441 -15.921 1.00 90.12 83 GLY A O 1
ATOM 660 N N . GLY A 1 84 ? 27.346 -3.476 -17.510 1.00 87.44 84 GLY A N 1
ATOM 661 C CA . GLY A 1 84 ? 28.326 -3.440 -18.591 1.00 87.44 84 GLY A CA 1
ATOM 662 C C . GLY A 1 84 ? 28.321 -2.141 -19.404 1.00 87.44 84 GLY A C 1
ATOM 663 O O . GLY A 1 84 ? 27.666 -1.159 -19.073 1.00 87.44 84 GLY A O 1
ATOM 664 N N . ARG A 1 85 ? 29.093 -2.142 -20.499 1.00 87.19 85 ARG A N 1
ATOM 665 C CA . ARG A 1 85 ? 29.146 -1.048 -21.493 1.00 87.19 85 ARG A CA 1
ATOM 666 C C . ARG A 1 85 ? 28.322 -1.336 -22.760 1.00 87.19 85 ARG A C 1
ATOM 668 O O . ARG A 1 85 ? 28.462 -0.604 -23.734 1.00 87.19 85 ARG A O 1
ATOM 675 N N . GLY A 1 86 ? 27.561 -2.429 -22.768 1.00 87.38 86 GLY A N 1
ATOM 676 C CA . GLY A 1 86 ? 26.720 -2.841 -23.890 1.00 87.38 86 GLY A CA 1
ATOM 677 C C . GLY A 1 86 ? 25.345 -2.175 -23.879 1.00 87.38 86 GLY A C 1
ATOM 678 O O . GLY A 1 86 ? 25.015 -1.422 -22.961 1.00 87.38 86 GLY A O 1
ATOM 679 N N . GLY A 1 87 ? 24.556 -2.497 -24.903 1.00 91.88 87 GLY A N 1
ATOM 680 C CA . GLY A 1 87 ? 23.178 -2.043 -25.059 1.00 91.88 87 GLY A CA 1
ATOM 681 C C . GLY A 1 87 ? 23.031 -0.599 -25.540 1.00 91.88 87 GLY A C 1
ATOM 682 O O . GLY A 1 87 ? 23.905 0.248 -25.345 1.00 91.88 87 GLY A O 1
ATOM 683 N N . ASP A 1 88 ? 21.884 -0.322 -26.153 1.00 94.69 88 ASP A N 1
ATOM 684 C CA . ASP A 1 88 ? 21.471 1.031 -26.507 1.00 94.69 88 ASP A CA 1
ATOM 685 C C . ASP A 1 88 ? 20.764 1.689 -25.310 1.00 94.69 88 ASP A C 1
ATOM 687 O O . ASP A 1 88 ? 19.986 1.023 -24.614 1.00 94.69 88 ASP A O 1
ATOM 691 N N . PRO A 1 89 ? 21.027 2.980 -25.031 1.00 96.06 89 PRO A N 1
ATOM 692 C CA . PRO A 1 89 ? 20.456 3.664 -23.881 1.00 96.06 89 PRO A CA 1
ATOM 693 C C . PRO A 1 89 ? 19.027 4.146 -24.157 1.00 96.06 89 PRO A C 1
ATOM 695 O O . PRO A 1 89 ? 18.781 4.941 -25.065 1.00 96.06 89 PRO A O 1
ATOM 698 N N . TYR A 1 90 ? 18.101 3.766 -23.283 1.00 96.19 90 TYR A N 1
ATOM 699 C CA . TYR A 1 90 ? 16.731 4.266 -23.239 1.00 96.19 90 TYR A CA 1
ATOM 700 C C . TYR A 1 90 ? 16.527 5.084 -21.970 1.00 96.19 90 TYR A C 1
ATOM 702 O O . TYR A 1 90 ? 16.735 4.589 -20.863 1.00 96.19 90 TYR A O 1
ATOM 710 N N . VAL A 1 91 ? 16.119 6.346 -22.125 1.00 96.50 91 VAL A N 1
ATOM 711 C CA . VAL A 1 91 ? 15.938 7.271 -20.999 1.00 96.50 91 VAL A CA 1
ATOM 712 C C . VAL A 1 91 ? 14.453 7.498 -20.741 1.00 96.50 91 VAL A C 1
ATOM 714 O O . VAL A 1 91 ? 13.771 8.161 -21.521 1.00 96.50 91 VAL A O 1
ATOM 717 N N . VAL A 1 92 ?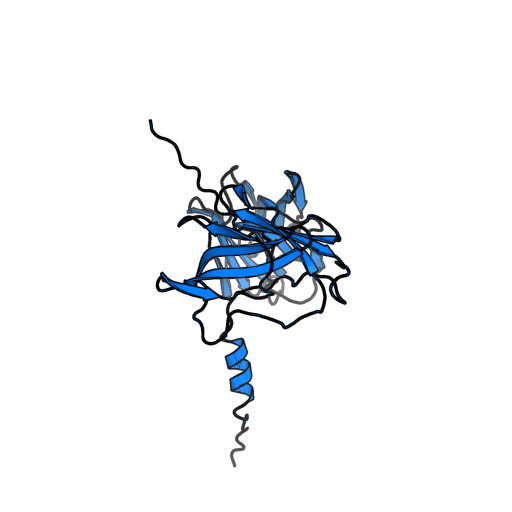 13.972 6.996 -19.609 1.00 95.94 92 VAL A N 1
ATOM 718 C CA . VAL A 1 92 ? 12.657 7.311 -19.048 1.00 95.94 92 VAL A CA 1
ATOM 719 C C . VAL A 1 92 ? 12.794 8.587 -18.229 1.00 95.94 92 VAL A C 1
ATOM 721 O O . VAL A 1 92 ? 13.554 8.619 -17.263 1.00 95.94 92 VAL A O 1
ATOM 724 N N . ARG A 1 93 ? 12.095 9.657 -18.615 1.00 94.44 93 ARG A N 1
ATOM 725 C CA . ARG A 1 93 ? 12.069 10.930 -17.876 1.00 94.44 93 ARG A CA 1
ATOM 726 C C . ARG A 1 93 ? 10.716 11.084 -17.205 1.00 94.44 93 ARG A C 1
ATOM 728 O O . ARG A 1 93 ? 9.713 11.029 -17.901 1.00 94.44 93 ARG A O 1
ATOM 735 N N . LEU A 1 94 ? 10.725 11.319 -15.899 1.00 83.62 94 LEU A N 1
ATOM 736 C CA . LEU A 1 94 ? 9.520 11.497 -15.101 1.00 83.62 94 LEU A CA 1
ATOM 737 C C . LEU A 1 94 ? 9.222 12.991 -14.941 1.00 83.62 94 LEU A C 1
ATOM 739 O O . LEU A 1 94 ? 10.045 13.752 -14.409 1.00 83.62 94 LEU A O 1
ATOM 743 N N . GLY A 1 95 ? 8.043 13.417 -15.396 1.00 79.25 95 GLY A N 1
ATOM 744 C CA . GLY A 1 95 ? 7.534 14.776 -15.186 1.00 79.25 95 GLY A CA 1
ATOM 745 C C . GLY A 1 95 ? 7.391 15.125 -13.694 1.00 79.25 95 GLY A C 1
ATOM 746 O O . GLY A 1 95 ? 7.337 14.218 -12.875 1.00 79.25 95 GLY A O 1
ATOM 747 N N . PRO A 1 96 ? 7.309 16.410 -13.292 1.00 72.69 96 PRO A N 1
ATOM 748 C CA . PRO A 1 96 ? 7.384 16.845 -11.885 1.00 72.69 96 PRO A CA 1
ATOM 749 C C . PRO A 1 96 ? 6.452 16.112 -10.908 1.00 72.69 96 PRO A C 1
ATOM 751 O O . PRO A 1 96 ? 6.832 15.873 -9.765 1.00 72.69 96 PRO A O 1
ATOM 754 N N . SER A 1 97 ? 5.272 15.712 -11.377 1.00 66.94 97 SER A N 1
ATOM 755 C CA . SER A 1 97 ? 4.275 14.954 -10.612 1.00 66.94 97 SER A CA 1
ATOM 756 C C . SER A 1 97 ? 4.163 13.493 -11.050 1.00 66.94 97 SER A C 1
ATOM 758 O O . SER A 1 97 ? 3.275 12.796 -10.587 1.00 66.94 97 SER A O 1
ATOM 760 N N . GLU A 1 98 ? 5.019 13.036 -11.961 1.00 70.69 98 GLU A N 1
ATOM 761 C CA . GLU A 1 98 ? 5.076 11.658 -12.433 1.00 70.69 98 GLU A CA 1
ATOM 762 C C . GLU A 1 98 ? 5.950 10.816 -11.495 1.00 70.69 98 GLU A C 1
ATOM 764 O O . GLU A 1 98 ? 7.084 11.181 -11.173 1.00 70.69 98 GLU A O 1
ATOM 769 N N . LEU A 1 99 ? 5.398 9.694 -11.051 1.00 73.12 99 LEU A N 1
ATOM 770 C CA . LEU A 1 99 ? 5.964 8.740 -10.113 1.00 73.12 99 LEU A CA 1
ATOM 771 C C . LEU A 1 99 ? 5.946 7.354 -10.746 1.00 73.12 99 LEU A C 1
ATOM 773 O O . LEU A 1 99 ? 5.048 7.024 -11.515 1.00 73.12 99 LEU A O 1
ATOM 777 N N . LEU A 1 100 ? 6.935 6.537 -10.401 1.00 74.69 100 LEU A N 1
ATOM 778 C CA . LEU A 1 100 ? 7.002 5.138 -10.804 1.00 74.69 100 LEU A CA 1
ATOM 779 C C . LEU A 1 100 ? 6.175 4.271 -9.851 1.00 74.69 100 LEU A C 1
ATOM 781 O O . LEU A 1 100 ? 6.293 4.422 -8.638 1.00 74.69 100 LEU A O 1
ATOM 785 N N . THR A 1 101 ? 5.365 3.362 -10.388 1.00 64.94 101 THR A N 1
ATOM 786 C CA . THR A 1 101 ? 4.298 2.693 -9.621 1.00 64.94 101 THR A CA 1
ATOM 787 C C . THR A 1 101 ? 4.246 1.193 -9.839 1.00 64.94 101 THR A C 1
ATOM 789 O O . THR A 1 101 ? 3.776 0.450 -8.976 1.00 64.94 101 THR A O 1
ATOM 792 N N . GLU A 1 102 ? 4.774 0.738 -10.970 1.00 75.75 102 GLU A N 1
ATOM 793 C CA . GLU A 1 102 ? 5.076 -0.661 -11.219 1.00 75.75 102 GLU A CA 1
ATOM 794 C C . GLU A 1 102 ? 6.445 -0.770 -11.884 1.00 75.75 102 GLU A C 1
ATOM 796 O O . GLU A 1 102 ? 6.786 0.008 -12.780 1.00 75.75 102 GLU A O 1
ATOM 801 N N . VAL A 1 103 ? 7.211 -1.774 -11.467 1.00 86.75 103 VAL A N 1
ATOM 802 C CA . VAL A 1 103 ? 8.368 -2.265 -12.218 1.00 86.75 103 VAL A CA 1
ATOM 803 C C . VAL A 1 103 ? 8.122 -3.725 -12.532 1.00 86.75 103 VAL A C 1
ATOM 805 O O . VAL A 1 103 ? 7.809 -4.515 -11.648 1.00 86.75 103 VAL A O 1
ATOM 808 N N . SER A 1 104 ? 8.273 -4.114 -13.784 1.00 85.81 104 SER A N 1
ATOM 809 C CA . SER A 1 104 ? 8.175 -5.513 -14.189 1.00 85.81 104 SER A CA 1
ATOM 810 C C . SER A 1 104 ? 9.298 -5.864 -15.145 1.00 85.81 104 SER A C 1
ATOM 812 O O . SER A 1 104 ? 9.963 -4.984 -15.680 1.00 85.81 104 SER A O 1
ATOM 814 N N . GLY A 1 105 ? 9.507 -7.144 -15.393 1.00 91.44 105 GLY A N 1
ATOM 815 C CA . GLY A 1 105 ? 10.563 -7.596 -16.276 1.00 91.44 105 GLY A CA 1
ATOM 816 C C . GLY A 1 105 ? 10.630 -9.105 -16.367 1.00 91.44 105 GLY A C 1
ATOM 817 O O . GLY A 1 105 ? 9.739 -9.815 -15.902 1.00 91.44 105 GLY A O 1
ATOM 818 N N . THR A 1 106 ? 11.709 -9.586 -16.960 1.00 87.88 106 THR A N 1
ATOM 819 C CA . THR A 1 106 ? 12.033 -11.009 -17.073 1.00 87.88 106 THR A CA 1
ATOM 820 C C . THR A 1 106 ? 13.504 -11.228 -16.739 1.00 87.88 106 THR A C 1
ATOM 822 O O . THR A 1 106 ? 14.312 -10.302 -16.850 1.00 87.88 106 THR A O 1
ATOM 825 N N . PHE A 1 107 ? 13.861 -12.434 -16.304 1.00 90.06 107 PHE A N 1
ATOM 826 C CA . PHE A 1 107 ? 15.251 -12.865 -16.166 1.00 90.06 107 PHE A CA 1
ATOM 827 C C . PHE A 1 107 ? 15.427 -14.313 -16.631 1.00 90.06 107 PHE A C 1
ATOM 829 O O . PHE A 1 107 ? 14.522 -15.136 -16.478 1.00 90.06 107 PHE A O 1
ATOM 836 N N . ALA A 1 108 ? 16.589 -14.622 -17.201 1.00 88.44 108 ALA A N 1
ATOM 837 C CA . ALA A 1 108 ? 16.905 -15.946 -17.731 1.00 88.44 108 ALA A CA 1
ATOM 838 C C . ALA A 1 108 ? 18.418 -16.178 -17.811 1.00 88.44 108 ALA A C 1
ATOM 840 O O . ALA A 1 108 ? 19.200 -15.223 -17.819 1.00 88.44 108 ALA A O 1
ATOM 841 N N . ASP A 1 109 ? 18.824 -17.442 -17.934 1.00 87.81 109 ASP A N 1
ATOM 842 C CA . ASP A 1 109 ? 20.165 -17.804 -18.395 1.00 87.81 109 ASP A CA 1
ATOM 843 C C . ASP A 1 109 ? 20.323 -17.403 -19.870 1.00 87.81 109 ASP A C 1
ATOM 845 O O . ASP A 1 109 ? 19.674 -17.954 -20.758 1.00 87.81 109 ASP A O 1
ATOM 849 N N . ILE A 1 110 ? 21.197 -16.428 -20.126 1.00 79.62 110 ILE A N 1
ATOM 850 C CA . ILE A 1 110 ? 21.456 -15.878 -21.463 1.00 79.62 110 ILE A CA 1
ATOM 851 C C . ILE A 1 110 ? 22.653 -16.543 -22.166 1.00 79.62 110 ILE A C 1
ATOM 853 O O . ILE A 1 110 ? 23.121 -16.043 -23.192 1.00 79.62 110 ILE A O 1
ATOM 857 N N . GLY A 1 111 ? 23.226 -17.614 -21.600 1.00 76.06 111 GLY A N 1
ATOM 858 C CA . GLY A 1 111 ? 24.296 -18.441 -22.185 1.00 76.06 111 GLY A CA 1
ATOM 859 C C . GLY A 1 111 ? 25.663 -17.761 -22.367 1.00 76.06 111 GLY A C 1
ATOM 860 O O . GLY A 1 111 ? 26.665 -18.425 -22.630 1.00 76.06 111 GLY A O 1
ATOM 861 N N . THR A 1 112 ? 25.731 -16.438 -22.223 1.00 70.56 112 THR A N 1
ATOM 862 C CA . THR A 1 112 ? 26.955 -15.622 -22.300 1.00 70.56 112 THR A CA 1
ATOM 863 C C . THR A 1 112 ? 27.555 -15.328 -20.925 1.00 70.56 112 THR A C 1
ATOM 865 O O . THR A 1 112 ? 28.705 -14.894 -20.827 1.00 70.56 112 THR A O 1
ATOM 868 N N . GLN A 1 113 ? 26.797 -15.589 -19.860 1.00 66.19 113 GLN A N 1
ATOM 869 C CA . GLN A 1 113 ? 27.216 -15.483 -18.467 1.00 66.19 113 GLN A CA 1
ATOM 870 C C . GLN A 1 113 ? 26.857 -16.781 -17.733 1.00 66.19 113 GLN A C 1
ATOM 872 O O . GLN A 1 113 ? 25.910 -17.452 -18.120 1.00 66.19 113 GLN A O 1
ATOM 877 N N . PRO A 1 114 ? 27.587 -17.158 -16.671 1.00 61.22 114 PRO A N 1
ATOM 878 C CA . PRO A 1 114 ? 27.353 -18.417 -15.959 1.00 61.22 114 PRO A CA 1
ATOM 879 C C . PRO A 1 114 ? 26.097 -18.418 -15.066 1.00 61.22 114 PRO A C 1
ATOM 881 O O . PRO A 1 114 ? 25.896 -19.373 -14.319 1.00 61.22 114 PRO A O 1
ATOM 884 N N . LYS A 1 115 ? 25.319 -17.331 -15.050 1.00 78.12 115 LYS A N 1
ATOM 885 C CA . LYS A 1 115 ? 24.150 -17.127 -14.187 1.00 78.12 115 LYS A CA 1
ATOM 886 C C . LYS A 1 115 ? 23.113 -16.267 -14.909 1.00 78.12 115 LYS A C 1
ATOM 888 O O . LYS A 1 115 ? 23.482 -15.493 -15.793 1.00 78.12 115 LYS A O 1
ATOM 893 N N . ASP A 1 116 ? 21.862 -16.366 -14.465 1.00 85.25 116 ASP A N 1
ATOM 894 C CA . ASP A 1 116 ? 20.746 -15.598 -15.011 1.00 85.25 116 ASP A CA 1
ATOM 895 C C . ASP A 1 116 ? 21.013 -14.087 -15.008 1.00 85.25 116 ASP A C 1
ATOM 897 O O . ASP A 1 116 ? 21.553 -13.521 -14.051 1.00 85.25 116 ASP A O 1
ATOM 901 N N . ALA A 1 117 ? 20.573 -13.418 -16.066 1.00 88.50 117 ALA A N 1
ATOM 902 C CA . ALA A 1 117 ? 20.588 -11.971 -16.199 1.00 88.50 117 ALA A CA 1
ATOM 903 C C . ALA A 1 117 ? 19.158 -11.443 -16.337 1.00 88.50 117 ALA A C 1
ATOM 905 O O . ALA A 1 117 ? 18.265 -12.152 -16.799 1.00 88.50 117 ALA A O 1
ATOM 906 N N . VAL A 1 118 ? 18.940 -10.183 -15.955 1.00 92.31 118 VAL A N 1
ATOM 907 C CA . VAL A 1 118 ? 17.684 -9.489 -16.266 1.00 92.31 118 VAL A CA 1
ATOM 908 C C . VAL A 1 118 ? 17.620 -9.291 -17.780 1.00 92.31 118 VAL A C 1
ATOM 910 O O . VAL A 1 118 ? 18.486 -8.638 -18.364 1.00 92.31 118 VAL A O 1
ATOM 913 N N . THR A 1 119 ? 16.609 -9.876 -18.413 1.00 93.38 119 THR A N 1
ATOM 914 C CA . THR A 1 119 ? 16.435 -9.882 -19.868 1.00 93.38 119 THR A CA 1
ATOM 915 C C . THR A 1 119 ? 15.560 -8.726 -20.331 1.00 93.38 119 THR A C 1
ATOM 917 O O . THR A 1 119 ? 15.889 -8.097 -21.335 1.00 93.38 119 THR A O 1
ATOM 920 N N . SER A 1 120 ? 14.539 -8.349 -19.546 1.00 94.69 120 SER A N 1
ATOM 921 C CA . SER A 1 120 ? 13.725 -7.160 -19.814 1.00 94.69 120 SER A CA 1
ATOM 922 C C . SER A 1 120 ? 13.362 -6.347 -18.574 1.00 94.69 120 SER A C 1
ATOM 924 O O . SER A 1 120 ? 13.268 -6.879 -17.467 1.00 94.69 120 SER A O 1
ATOM 926 N N . LEU A 1 121 ? 13.101 -5.051 -18.776 1.00 95.38 121 LEU A N 1
ATOM 927 C CA . LEU A 1 121 ? 12.497 -4.150 -17.791 1.00 95.38 121 LEU A CA 1
ATOM 928 C C . LEU A 1 121 ? 11.375 -3.315 -18.409 1.00 95.38 121 LEU A C 1
ATOM 930 O O . LEU A 1 121 ? 11.519 -2.763 -19.496 1.00 95.38 121 LEU A O 1
ATOM 934 N N . SER A 1 122 ? 10.269 -3.174 -17.692 1.00 93.62 122 SER A N 1
ATOM 935 C CA . SER A 1 122 ? 9.181 -2.242 -17.971 1.00 93.62 122 SER A CA 1
ATOM 936 C C . SER A 1 122 ? 8.854 -1.439 -16.720 1.00 93.62 122 SER A C 1
ATOM 938 O O . SER A 1 122 ? 8.978 -1.926 -15.597 1.00 93.62 122 SER A O 1
ATOM 940 N N . PHE A 1 123 ? 8.388 -0.218 -16.933 1.00 91.69 123 PHE A N 1
ATOM 941 C CA . PHE A 1 123 ? 8.035 0.726 -15.884 1.00 91.69 123 PHE A CA 1
ATOM 942 C C . PHE A 1 123 ? 6.641 1.264 -16.166 1.00 91.69 123 PHE A C 1
ATOM 944 O O . PHE A 1 123 ? 6.377 1.696 -17.288 1.00 91.69 123 PHE A O 1
ATOM 951 N N . VAL A 1 124 ? 5.760 1.256 -15.174 1.00 82.00 124 VAL A N 1
ATOM 952 C CA . VAL A 1 124 ? 4.466 1.940 -15.256 1.00 82.00 124 VAL A CA 1
ATOM 953 C C . VAL A 1 124 ? 4.510 3.128 -14.322 1.00 82.00 124 VAL A C 1
ATOM 955 O O . VAL A 1 124 ? 4.994 3.014 -13.192 1.00 82.00 124 VAL A O 1
ATOM 958 N N . THR A 1 125 ? 4.044 4.268 -14.814 1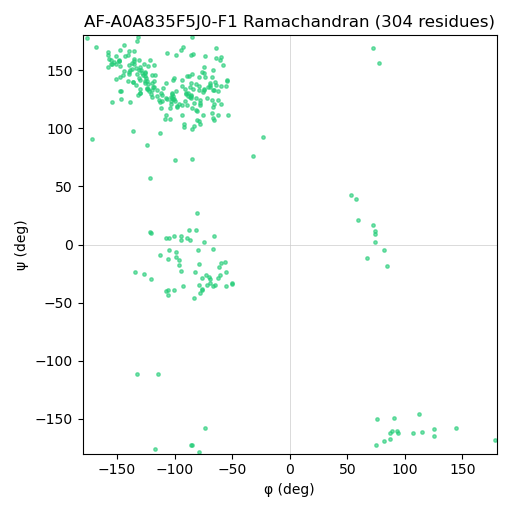.00 75.06 125 THR A N 1
ATOM 959 C CA . THR A 1 125 ? 3.914 5.469 -14.008 1.00 75.06 125 THR A CA 1
ATOM 960 C C . THR A 1 125 ? 2.493 5.641 -13.523 1.00 75.06 125 THR A C 1
ATOM 962 O O . THR A 1 125 ? 1.521 5.089 -14.044 1.00 75.06 125 THR A O 1
ATOM 965 N N . ASN A 1 126 ? 2.388 6.493 -12.528 1.00 57.09 126 ASN A N 1
ATOM 966 C CA . ASN A 1 126 ? 1.155 7.012 -12.003 1.00 57.09 126 ASN A CA 1
ATOM 967 C C . ASN A 1 126 ? 0.265 7.709 -13.035 1.00 57.09 126 ASN A C 1
ATOM 969 O O . ASN A 1 126 ? -0.897 7.918 -12.764 1.00 57.09 126 ASN A O 1
ATOM 973 N N . LEU A 1 127 ? 0.758 8.062 -14.220 1.00 63.25 127 LEU A N 1
ATOM 974 C CA . LEU A 1 127 ? -0.073 8.603 -15.300 1.00 63.25 127 LEU A CA 1
ATOM 975 C C . LEU A 1 127 ? -0.651 7.502 -16.205 1.00 63.25 127 LEU A C 1
ATOM 977 O O . LEU A 1 127 ? -1.245 7.793 -17.241 1.00 63.25 127 LEU A O 1
ATOM 981 N N . GLY A 1 128 ? -0.440 6.230 -15.854 1.00 59.94 128 GLY A N 1
ATOM 982 C CA . GLY A 1 128 ? -0.744 5.080 -16.704 1.00 59.94 128 GLY A CA 1
ATOM 983 C C . GLY A 1 128 ? 0.246 4.902 -17.860 1.00 59.94 128 GLY A C 1
ATOM 984 O O . GLY A 1 128 ? 0.082 3.985 -18.667 1.00 59.94 128 GLY A O 1
ATOM 985 N N . THR A 1 129 ? 1.283 5.745 -17.955 1.00 76.19 129 THR A N 1
ATOM 986 C CA . THR A 1 129 ? 2.316 5.631 -18.987 1.00 76.19 129 THR A CA 1
ATOM 987 C C . THR A 1 129 ? 3.131 4.371 -18.746 1.00 76.19 129 THR A C 1
ATOM 989 O O . THR A 1 129 ? 3.717 4.185 -17.681 1.00 76.19 129 THR A O 1
ATOM 992 N N . LYS A 1 130 ? 3.205 3.509 -19.761 1.00 88.00 130 LYS A N 1
ATOM 993 C CA . LYS A 1 130 ? 4.084 2.341 -19.759 1.00 88.00 130 LYS A CA 1
ATOM 994 C C . LYS A 1 130 ? 5.336 2.627 -20.583 1.00 88.00 130 LYS A C 1
ATOM 996 O O . LYS A 1 130 ? 5.242 2.953 -21.764 1.00 88.00 130 LYS A O 1
ATOM 1001 N N . HIS A 1 131 ? 6.501 2.449 -19.972 1.00 93.06 131 HIS A N 1
ATOM 1002 C CA . HIS A 1 131 ? 7.804 2.491 -20.627 1.00 93.06 131 HIS A CA 1
ATOM 1003 C C . HIS A 1 131 ? 8.390 1.082 -20.733 1.00 93.06 131 HIS A C 1
ATOM 1005 O O . HIS A 1 131 ? 8.325 0.306 -19.779 1.00 93.06 131 HIS A O 1
ATOM 1011 N N . 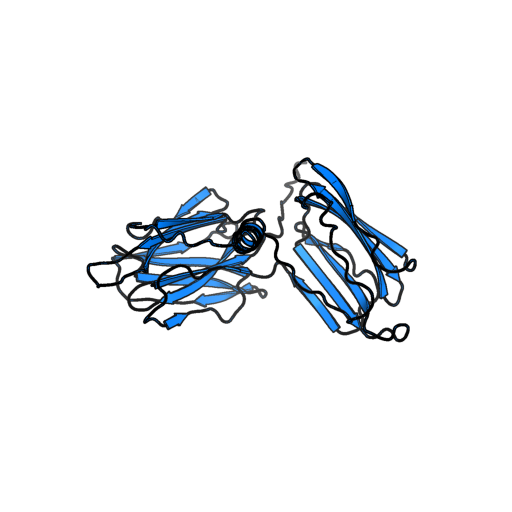GLY A 1 132 ? 8.994 0.774 -21.879 1.00 92.88 132 GLY A N 1
ATOM 1012 C CA . GLY A 1 132 ? 9.508 -0.557 -22.189 1.00 92.88 132 GLY A CA 1
ATOM 1013 C C . GLY A 1 132 ? 8.451 -1.487 -22.816 1.00 92.88 132 GLY A C 1
ATOM 1014 O O . GLY A 1 132 ? 7.386 -1.022 -23.232 1.00 92.88 132 GLY A O 1
ATOM 1015 N N . PRO A 1 133 ? 8.726 -2.800 -22.899 1.00 94.00 133 PRO A N 1
ATOM 1016 C CA . PRO A 1 133 ? 9.904 -3.460 -22.342 1.00 94.00 133 PRO A CA 1
ATOM 1017 C C . PRO A 1 133 ? 11.202 -2.999 -23.011 1.00 94.00 133 PRO A C 1
ATOM 1019 O O . PRO A 1 133 ? 11.253 -2.779 -24.217 1.00 94.00 133 PRO A O 1
ATOM 1022 N N . PHE A 1 134 ? 12.237 -2.817 -22.201 1.00 95.38 134 PHE A N 1
ATOM 1023 C CA . PHE A 1 134 ? 13.610 -2.590 -22.635 1.00 95.38 134 PHE A CA 1
ATOM 1024 C C . PHE A 1 134 ? 14.370 -3.902 -22.496 1.00 95.38 134 PHE A C 1
ATOM 1026 O O . PHE A 1 134 ? 14.369 -4.464 -21.402 1.00 95.38 134 PHE A O 1
ATOM 1033 N N . GLY A 1 135 ? 14.997 -4.367 -23.573 1.00 93.19 135 GLY A N 1
ATOM 1034 C CA . GLY A 1 135 ? 15.602 -5.697 -23.658 1.00 93.19 135 GLY A CA 1
ATOM 1035 C C . GLY A 1 135 ? 14.665 -6.737 -24.275 1.00 93.19 135 GLY A C 1
ATOM 1036 O O . GLY A 1 135 ? 13.691 -6.382 -24.943 1.00 93.19 135 GLY A O 1
ATOM 1037 N N . ASP A 1 136 ? 14.973 -8.011 -24.053 1.00 92.25 136 ASP A N 1
ATOM 1038 C CA . ASP A 1 136 ? 14.237 -9.149 -24.605 1.00 92.25 136 ASP A CA 1
ATOM 1039 C C . ASP A 1 136 ? 13.320 -9.779 -23.554 1.00 92.25 136 ASP A C 1
ATOM 1041 O O . ASP A 1 136 ? 13.730 -10.060 -22.425 1.00 92.25 136 ASP A O 1
ATOM 1045 N N . VAL A 1 137 ? 12.050 -9.979 -23.904 1.00 89.44 137 VAL A N 1
ATOM 1046 C CA . VAL A 1 137 ? 11.044 -10.526 -22.983 1.00 89.44 137 VAL A CA 1
ATOM 1047 C C . VAL A 1 137 ? 11.122 -12.049 -23.025 1.00 89.44 137 VAL A C 1
ATOM 1049 O O . VAL A 1 137 ? 10.256 -12.711 -23.595 1.00 89.44 137 VAL A O 1
ATOM 1052 N N . ASP A 1 138 ? 12.175 -12.587 -22.418 1.00 84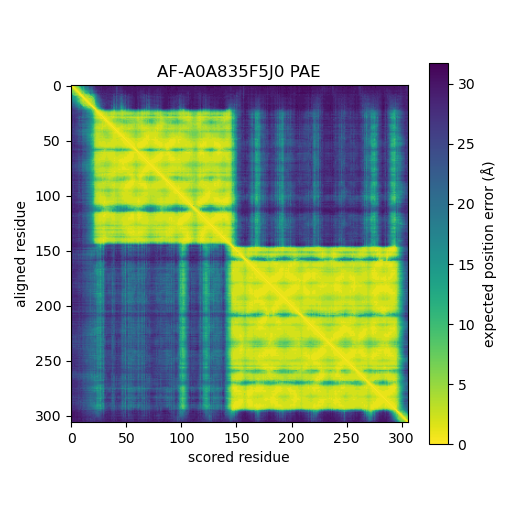.19 138 ASP A N 1
ATOM 1053 C CA . ASP A 1 138 ? 12.446 -14.024 -22.360 1.00 84.19 138 ASP A CA 1
ATOM 1054 C C . ASP A 1 138 ? 12.806 -14.493 -20.943 1.00 84.19 138 ASP A C 1
ATOM 1056 O O . ASP A 1 138 ? 13.428 -13.768 -20.162 1.00 84.19 138 ASP A O 1
ATOM 1060 N N . GLY A 1 139 ? 12.415 -15.719 -20.606 1.00 86.31 139 GLY A N 1
ATOM 1061 C CA . GLY A 1 139 ? 12.646 -16.333 -19.299 1.00 86.31 139 GLY A CA 1
ATOM 1062 C C . GLY A 1 139 ? 11.537 -16.115 -18.268 1.00 86.31 139 GLY A C 1
ATOM 1063 O O . GLY A 1 139 ? 10.347 -16.049 -18.581 1.00 86.31 139 GLY A O 1
ATOM 1064 N N . THR A 1 140 ? 11.930 -16.069 -16.994 1.00 81.56 140 THR A N 1
ATOM 1065 C CA . THR A 1 140 ? 11.011 -16.015 -15.850 1.00 81.56 140 THR A CA 1
ATOM 1066 C C . THR A 1 140 ? 10.555 -14.577 -15.602 1.00 81.56 140 THR A C 1
ATOM 1068 O O . THR A 1 140 ? 11.400 -13.713 -15.352 1.00 81.56 140 THR A O 1
ATOM 1071 N N . PRO A 1 141 ? 9.241 -14.283 -15.631 1.00 80.31 141 PRO A N 1
ATOM 1072 C CA . PRO A 1 141 ? 8.748 -12.940 -15.374 1.00 80.31 141 PRO A CA 1
ATOM 1073 C C . PRO A 1 141 ? 8.807 -12.585 -13.886 1.00 80.31 141 PRO A C 1
ATOM 1075 O O . PRO A 1 141 ? 8.555 -13.412 -13.010 1.00 80.31 141 PRO A O 1
ATOM 1078 N N . PHE A 1 142 ? 9.045 -11.309 -13.610 1.00 74.75 142 PHE A N 1
ATOM 1079 C CA . PHE A 1 142 ? 8.783 -10.675 -12.326 1.00 74.75 142 PHE A CA 1
ATOM 1080 C C . PHE A 1 142 ? 7.952 -9.413 -12.547 1.00 74.75 142 PHE A C 1
ATOM 1082 O O . PHE A 1 142 ? 8.056 -8.728 -13.563 1.00 74.75 142 PHE A O 1
ATOM 1089 N N . SER A 1 143 ? 7.103 -9.089 -11.586 1.00 72.44 143 SER A N 1
ATOM 1090 C CA . SER A 1 143 ? 6.387 -7.821 -11.552 1.00 72.44 143 SER A CA 1
ATOM 1091 C C . SER A 1 143 ? 6.225 -7.426 -10.098 1.00 72.44 143 SER A C 1
ATOM 1093 O O . SER A 1 143 ? 5.838 -8.236 -9.255 1.00 72.44 143 SER A O 1
ATOM 1095 N N . VAL A 1 144 ? 6.553 -6.175 -9.824 1.00 65.38 144 VAL A N 1
ATOM 1096 C CA . VAL A 1 144 ? 6.173 -5.465 -8.620 1.00 65.38 144 VAL A CA 1
ATOM 1097 C C . VAL A 1 144 ? 5.208 -4.362 -9.017 1.00 65.38 144 VAL A C 1
ATOM 1099 O O . VAL A 1 144 ? 5.661 -3.274 -9.372 1.00 65.38 144 VAL A O 1
ATOM 1102 N N . PRO A 1 145 ? 3.882 -4.576 -8.935 1.00 60.75 145 PRO A N 1
ATOM 1103 C CA . PRO A 1 145 ? 3.018 -3.444 -8.648 1.00 60.75 145 PRO A CA 1
ATOM 1104 C C . PRO A 1 145 ? 3.367 -2.924 -7.248 1.00 60.75 145 PRO A C 1
ATOM 1106 O O . PRO A 1 145 ? 3.942 -3.668 -6.442 1.00 60.75 145 PRO A O 1
ATOM 1109 N N . SER A 1 146 ? 2.992 -1.670 -6.963 1.00 56.09 146 SER A N 1
ATOM 1110 C CA . SER A 1 146 ? 2.621 -1.175 -5.629 1.00 56.09 146 SER A CA 1
ATOM 1111 C C . SER A 1 146 ? 2.163 -2.345 -4.752 1.00 56.09 146 SER A C 1
ATOM 1113 O O . SER A 1 146 ? 1.042 -2.849 -4.851 1.00 56.09 146 SER A O 1
ATOM 1115 N N . SER A 1 147 ? 3.108 -2.920 -4.012 1.00 62.66 147 SER A N 1
ATOM 1116 C CA . SER A 1 147 ? 2.855 -4.159 -3.299 1.00 62.66 147 SER A CA 1
ATOM 1117 C C . SER A 1 147 ? 2.064 -3.749 -2.084 1.00 62.66 147 SER A C 1
ATOM 1119 O O . SER A 1 147 ? 2.511 -2.888 -1.330 1.00 62.66 147 SER A O 1
ATOM 1121 N N . VAL A 1 148 ? 0.888 -4.340 -1.913 1.00 73.81 148 VAL A N 1
ATOM 1122 C CA . VAL A 1 148 ? 0.073 -4.121 -0.726 1.00 73.81 148 VAL A CA 1
ATOM 1123 C C . VAL A 1 148 ? 0.940 -4.414 0.502 1.00 73.81 148 VAL A C 1
ATOM 1125 O O . VAL A 1 148 ? 1.346 -5.554 0.737 1.00 73.81 148 VAL A O 1
ATOM 1128 N N . VAL A 1 149 ? 1.260 -3.376 1.267 1.00 80.19 149 VAL A N 1
ATOM 1129 C CA . VAL A 1 149 ? 2.111 -3.466 2.450 1.00 80.19 149 VAL A CA 1
ATOM 1130 C C . VAL A 1 149 ? 1.233 -3.811 3.637 1.00 80.19 149 VAL A C 1
ATOM 1132 O O . VAL A 1 149 ? 0.245 -3.133 3.916 1.00 80.19 149 VAL A O 1
ATOM 1135 N N . LYS A 1 150 ? 1.604 -4.863 4.361 1.00 82.44 150 LYS A N 1
ATOM 1136 C CA . LYS A 1 150 ? 0.947 -5.255 5.605 1.00 82.44 150 LYS A CA 1
ATOM 1137 C C . LYS A 1 150 ? 1.680 -4.630 6.793 1.00 82.44 150 LYS A C 1
ATOM 1139 O O . LYS A 1 150 ? 2.860 -4.909 6.990 1.00 82.44 150 LYS A O 1
ATOM 1144 N N . VAL A 1 151 ? 0.996 -3.804 7.582 1.00 80.94 151 VAL A N 1
ATOM 1145 C CA . VAL A 1 151 ? 1.568 -3.072 8.729 1.00 80.94 151 VAL A CA 1
ATOM 1146 C C . VAL A 1 151 ? 0.771 -3.333 10.012 1.00 80.94 151 VAL A C 1
ATOM 1148 O O . VAL A 1 151 ? -0.458 -3.389 9.981 1.00 80.94 151 VAL A O 1
ATOM 1151 N N . GLY A 1 152 ? 1.459 -3.513 11.144 1.00 84.81 152 GLY A N 1
ATOM 1152 C CA . GLY A 1 152 ? 0.853 -3.903 12.432 1.00 84.81 152 GLY A CA 1
ATOM 1153 C C . GLY A 1 152 ? 1.163 -5.359 12.821 1.00 84.81 152 GLY A C 1
ATOM 1154 O O . GLY A 1 152 ? 2.098 -5.950 12.287 1.00 84.81 152 GLY A O 1
ATOM 1155 N N . ALA A 1 153 ? 0.445 -6.014 13.741 1.00 85.94 153 ALA A N 1
ATOM 1156 C CA . ALA A 1 153 ? -0.778 -5.626 14.453 1.00 85.94 153 ALA A CA 1
ATOM 1157 C C . ALA A 1 153 ? -0.501 -4.954 15.809 1.00 85.94 153 ALA A C 1
ATOM 1159 O O . ALA A 1 153 ? 0.305 -5.448 16.597 1.00 85.94 153 ALA A O 1
ATOM 1160 N N . TRP A 1 154 ? -1.216 -3.870 16.103 1.00 87.75 154 TRP A N 1
ATOM 1161 C CA . TRP A 1 154 ? -1.099 -3.123 17.356 1.00 87.75 154 TRP A CA 1
ATOM 1162 C C . TRP A 1 154 ? -2.252 -3.464 18.297 1.00 87.75 154 TRP A C 1
ATOM 1164 O O . TRP A 1 154 ? -3.413 -3.344 17.905 1.00 87.75 154 TRP A O 1
ATOM 1174 N N . GLY A 1 155 ? -1.935 -3.870 19.529 1.00 89.62 155 GLY A N 1
ATOM 1175 C CA . GLY A 1 155 ? -2.916 -4.188 20.567 1.00 89.62 155 GLY A CA 1
ATOM 1176 C C . GLY A 1 155 ? -2.493 -5.353 21.462 1.00 89.62 155 GLY A C 1
ATOM 1177 O O . GLY A 1 155 ? -1.302 -5.649 21.569 1.00 89.62 155 GLY A O 1
ATOM 1178 N N . GLY A 1 156 ? -3.466 -5.996 22.106 1.00 85.44 156 GLY A N 1
ATOM 1179 C CA . GLY A 1 156 ? -3.267 -7.141 22.994 1.00 85.44 156 GLY A CA 1
ATOM 1180 C C . GLY A 1 156 ? -2.782 -8.386 22.251 1.00 85.44 156 GLY A C 1
ATOM 1181 O O . GLY A 1 156 ? -3.174 -8.645 21.112 1.00 85.44 156 GLY A O 1
ATOM 1182 N N . ASP A 1 157 ? -1.918 -9.167 22.890 1.00 79.38 157 ASP A N 1
ATOM 1183 C CA . ASP A 1 157 ? -1.158 -10.281 22.312 1.00 79.38 157 ASP A CA 1
ATOM 1184 C C . ASP A 1 157 ? -1.677 -11.680 22.693 1.00 79.38 157 ASP A C 1
ATOM 1186 O O . ASP A 1 157 ? -1.200 -12.674 22.144 1.00 79.38 157 ASP A O 1
ATOM 1190 N N . THR A 1 158 ? -2.679 -11.784 23.572 1.00 70.88 158 THR A N 1
ATOM 1191 C CA . THR A 1 158 ? -3.114 -13.062 24.162 1.00 70.88 158 THR A CA 1
ATOM 1192 C C . THR A 1 158 ? -4.595 -13.394 23.932 1.00 70.88 158 THR A C 1
ATOM 1194 O O . THR A 1 158 ? -5.435 -12.522 23.740 1.00 70.88 158 THR A O 1
ATOM 1197 N N . GLY A 1 159 ? -4.917 -14.697 23.936 1.00 66.88 159 GLY A N 1
ATOM 1198 C CA . GLY A 1 159 ? -6.273 -15.228 24.167 1.00 66.88 159 GLY A CA 1
ATOM 1199 C C . GLY A 1 159 ? -7.240 -15.324 22.976 1.00 66.88 159 GLY A C 1
ATOM 1200 O O . GLY A 1 159 ? -8.190 -16.101 23.056 1.00 66.88 159 GLY A O 1
ATOM 1201 N N . SER A 1 160 ? -6.990 -14.610 21.877 1.00 84.62 160 SER A N 1
ATOM 1202 C CA . SER A 1 160 ? -7.957 -14.450 20.775 1.00 84.62 160 SER A CA 1
ATOM 1203 C C . SER A 1 160 ? -7.459 -14.928 19.408 1.00 84.62 160 SER A C 1
ATOM 1205 O O . SER A 1 160 ? -6.255 -15.022 19.159 1.00 84.62 160 SER A O 1
ATOM 1207 N N . ALA A 1 161 ? -8.397 -15.218 18.500 1.00 89.69 161 ALA A N 1
ATOM 1208 C CA . ALA A 1 161 ? -8.102 -15.711 17.156 1.00 89.69 161 ALA A CA 1
ATOM 1209 C C . ALA A 1 161 ? -7.537 -14.604 16.251 1.00 89.69 161 ALA A C 1
ATOM 1211 O O . ALA A 1 161 ? -7.956 -13.448 16.328 1.00 89.69 161 ALA A O 1
ATOM 1212 N N . CYS A 1 162 ? -6.605 -14.968 15.368 1.00 92.19 162 CYS A N 1
ATOM 1213 C CA . CYS A 1 162 ? -6.114 -14.084 14.313 1.00 92.19 162 CYS A CA 1
ATOM 1214 C C . CYS A 1 162 ? -6.993 -14.225 13.068 1.00 92.19 162 CYS A C 1
ATOM 1216 O O . CYS A 1 162 ? -7.221 -15.334 12.587 1.00 92.19 162 CYS A O 1
ATOM 1218 N N . TYR A 1 163 ? -7.430 -13.095 12.531 1.00 93.44 163 TYR A N 1
ATOM 1219 C CA . TYR A 1 163 ? -8.219 -12.984 11.320 1.00 93.44 163 TYR A CA 1
ATOM 1220 C C . TYR A 1 163 ? -7.455 -12.202 10.267 1.00 93.44 163 TYR A C 1
ATOM 1222 O O . TYR A 1 163 ? -6.857 -11.159 10.544 1.00 93.44 163 TYR A O 1
ATOM 1230 N N . ASP A 1 164 ? -7.497 -12.725 9.052 1.00 91.62 164 ASP A N 1
ATOM 1231 C CA . ASP A 1 164 ? -6.797 -12.163 7.917 1.00 91.62 164 ASP A CA 1
ATOM 1232 C C . ASP A 1 164 ? -7.543 -12.483 6.622 1.00 91.62 164 ASP A C 1
ATOM 1234 O O . ASP A 1 164 ? -8.289 -13.464 6.545 1.00 91.62 164 ASP A O 1
ATOM 1238 N N . ILE A 1 165 ? -7.335 -11.658 5.604 1.00 86.69 165 ILE A N 1
ATOM 1239 C CA . ILE A 1 165 ? -7.856 -11.889 4.258 1.00 86.69 165 ILE A CA 1
ATOM 1240 C C . ILE A 1 165 ? -6.878 -12.749 3.457 1.00 86.69 165 ILE A C 1
ATOM 1242 O O . ILE A 1 165 ? -5.663 -12.639 3.588 1.00 86.69 165 ILE A O 1
ATOM 1246 N N . THR A 1 166 ? -7.413 -13.613 2.597 1.00 82.19 166 THR A N 1
ATOM 1247 C CA . THR A 1 166 ? -6.614 -14.519 1.753 1.00 82.19 166 THR A CA 1
ATOM 1248 C C . THR A 1 166 ? -6.425 -14.006 0.326 1.00 82.19 166 THR A C 1
ATOM 1250 O O . THR A 1 166 ? -5.677 -14.598 -0.448 1.00 82.19 166 THR A O 1
ATOM 1253 N N . VAL A 1 167 ? -7.097 -12.906 -0.023 1.00 81.38 167 VAL A N 1
ATOM 1254 C CA . VAL A 1 167 ? -7.041 -12.259 -1.337 1.00 81.38 167 VAL A CA 1
ATOM 1255 C C . VAL A 1 167 ? -6.426 -10.876 -1.171 1.00 81.38 167 VAL A C 1
ATOM 1257 O O . VAL A 1 167 ? -6.821 -10.132 -0.275 1.00 81.38 167 VAL A O 1
ATOM 1260 N N . ALA A 1 168 ? -5.466 -10.532 -2.032 1.00 81.69 168 ALA A N 1
ATOM 1261 C CA . ALA A 1 168 ? -4.792 -9.240 -1.987 1.00 81.69 168 ALA A CA 1
ATOM 1262 C C . ALA A 1 168 ? -5.775 -8.094 -2.314 1.00 81.69 168 ALA A C 1
ATOM 1264 O O . ALA A 1 168 ? -6.342 -8.079 -3.413 1.00 81.69 168 ALA A O 1
ATOM 1265 N N . PRO A 1 169 ? -5.976 -7.129 -1.402 1.00 88.62 169 PRO A N 1
ATOM 1266 C CA . PRO A 1 169 ? -6.886 -6.017 -1.632 1.00 88.62 169 PRO A CA 1
ATOM 1267 C C . PRO A 1 169 ? -6.251 -4.949 -2.527 1.00 88.62 169 PRO A C 1
ATOM 1269 O O . PRO A 1 169 ? -5.062 -4.676 -2.432 1.00 88.62 169 PRO A O 1
ATOM 1272 N N . GLN A 1 170 ? -7.042 -4.318 -3.387 1.00 85.06 170 GLN A N 1
ATOM 1273 C CA . GLN A 1 170 ? -6.620 -3.210 -4.254 1.00 85.06 170 GLN A CA 1
ATOM 1274 C C . GLN A 1 170 ? -7.415 -1.934 -3.997 1.00 85.06 170 GLN A C 1
ATOM 1276 O O . GLN A 1 170 ? -6.896 -0.839 -4.173 1.00 85.06 170 GLN A O 1
ATOM 1281 N N . ARG A 1 171 ? -8.672 -2.054 -3.563 1.00 91.31 171 ARG A N 1
ATOM 1282 C CA . ARG A 1 171 ? -9.512 -0.901 -3.233 1.00 91.31 171 ARG A CA 1
ATOM 1283 C C . ARG A 1 171 ? -10.451 -1.246 -2.095 1.00 91.31 171 ARG A C 1
ATOM 1285 O O . ARG A 1 171 ? -11.205 -2.206 -2.215 1.00 91.31 171 ARG A O 1
ATOM 1292 N N . LEU A 1 172 ? -10.433 -0.455 -1.028 1.00 96.62 172 LEU A N 1
ATOM 1293 C CA . LEU A 1 172 ? -11.439 -0.546 0.026 1.00 96.62 172 LEU A CA 1
ATOM 1294 C C . LEU A 1 172 ? -12.755 0.064 -0.476 1.00 96.62 172 LEU A C 1
ATOM 1296 O O . LEU A 1 172 ? -12.753 1.145 -1.057 1.00 96.62 172 LEU A O 1
ATOM 1300 N N . GLU A 1 173 ? -13.867 -0.631 -0.271 1.00 97.69 173 GLU A N 1
ATOM 1301 C CA . GLU A 1 173 ? -15.207 -0.200 -0.699 1.00 97.69 173 GLU A CA 1
ATOM 1302 C C . GLU A 1 173 ? -16.037 0.272 0.492 1.00 97.69 173 GLU A C 1
ATOM 1304 O O . GLU A 1 173 ? -16.718 1.296 0.437 1.00 97.69 173 GLU A O 1
ATOM 1309 N N . SER A 1 174 ? -15.972 -0.468 1.596 1.00 98.44 174 SER A N 1
ATOM 1310 C CA . SER A 1 174 ? -16.712 -0.135 2.805 1.00 98.44 174 SER A CA 1
ATOM 1311 C C . SER A 1 174 ? -16.028 -0.658 4.055 1.00 98.44 174 SER A C 1
ATOM 1313 O O . SER A 1 174 ? -15.256 -1.615 4.008 1.00 98.44 174 SER A O 1
ATOM 1315 N N . ILE A 1 175 ? -16.342 -0.027 5.183 1.00 98.56 175 ILE A N 1
ATOM 1316 C CA . ILE A 1 175 ? -15.920 -0.435 6.521 1.00 98.56 175 ILE A CA 1
ATOM 1317 C C . ILE A 1 175 ? -17.160 -0.413 7.408 1.00 98.56 175 ILE A C 1
ATOM 1319 O O . ILE A 1 175 ? -17.840 0.606 7.475 1.00 98.56 175 ILE A O 1
ATOM 1323 N N . THR A 1 176 ? -17.434 -1.494 8.125 1.00 98.25 176 THR A N 1
ATOM 1324 C CA . THR A 1 176 ? -18.475 -1.542 9.154 1.00 98.25 176 THR A CA 1
ATOM 1325 C C . THR A 1 176 ? -17.824 -1.735 10.513 1.00 98.25 176 THR A C 1
ATOM 1327 O O . THR A 1 176 ? -17.066 -2.685 10.717 1.00 98.25 176 THR A O 1
ATOM 1330 N N . ILE A 1 177 ? -18.120 -0.833 11.447 1.00 97.94 177 ILE A N 1
ATOM 1331 C CA . ILE A 1 177 ? -17.597 -0.865 12.814 1.00 97.94 177 ILE A CA 1
ATOM 1332 C C . ILE A 1 177 ? -18.752 -0.971 13.791 1.00 97.94 177 ILE A C 1
ATOM 1334 O O . ILE A 1 177 ? -19.658 -0.135 13.790 1.00 97.94 177 ILE A O 1
ATOM 1338 N N . ARG A 1 178 ? -18.660 -1.970 14.669 1.00 97.25 178 ARG A N 1
ATOM 1339 C CA . ARG A 1 178 ? -19.476 -2.054 15.878 1.00 97.25 178 ARG A CA 1
ATOM 1340 C C . ARG A 1 178 ? -18.652 -1.615 17.064 1.00 97.25 178 ARG A C 1
ATOM 1342 O O . ARG A 1 178 ? -17.555 -2.130 17.287 1.00 97.25 178 ARG A O 1
ATOM 1349 N N . SER A 1 179 ? -19.191 -0.681 17.830 1.00 95.75 179 SER A N 1
ATOM 1350 C CA . SER A 1 179 ? -18.526 -0.181 19.026 1.00 95.75 179 SER A CA 1
ATOM 1351 C C . SER A 1 179 ? -19.515 0.155 20.131 1.00 95.75 179 SER A C 1
ATOM 1353 O O . SER A 1 179 ? -20.620 0.640 19.877 1.00 95.75 179 SER A O 1
ATOM 1355 N N . GLY A 1 180 ? -19.084 -0.066 21.366 1.00 92.25 180 GLY A N 1
ATOM 1356 C CA . GLY A 1 180 ? -19.620 0.556 22.568 1.00 92.25 180 GLY A CA 1
ATOM 1357 C C . GLY A 1 180 ? -18.554 1.449 23.194 1.00 92.25 180 GLY A C 1
ATOM 1358 O O . GLY A 1 180 ? -18.158 2.462 22.627 1.00 92.25 180 GLY A O 1
ATOM 1359 N N . LYS A 1 181 ? -18.052 1.053 24.369 1.00 91.38 181 LYS A N 1
ATOM 1360 C CA . LYS A 1 181 ? -16.908 1.731 25.009 1.00 91.38 181 LYS A CA 1
ATOM 1361 C C . LYS A 1 181 ? -15.576 1.440 24.308 1.00 91.38 181 LYS A C 1
ATOM 1363 O O . LYS A 1 181 ? -14.658 2.251 24.396 1.00 91.38 181 LYS A O 1
ATOM 1368 N N . VAL A 1 182 ? -15.489 0.295 23.639 1.00 95.06 182 VAL A N 1
ATOM 1369 C CA . VAL A 1 182 ? -14.341 -0.180 22.856 1.00 95.06 182 VAL A CA 1
ATOM 1370 C C . VAL A 1 182 ? -14.835 -0.668 21.492 1.00 95.06 182 VAL A C 1
ATOM 1372 O O . VAL A 1 182 ? -16.041 -0.620 21.231 1.00 95.06 182 VAL A O 1
ATOM 1375 N N . ILE A 1 183 ? -13.931 -1.108 20.617 1.00 97.25 183 ILE A N 1
ATOM 1376 C CA . ILE A 1 183 ? -14.317 -1.690 19.329 1.00 97.25 183 ILE A CA 1
ATOM 1377 C C . ILE A 1 183 ? -14.698 -3.161 19.530 1.00 97.25 183 ILE A C 1
ATOM 1379 O O . ILE A 1 183 ? -13.863 -3.989 19.895 1.00 97.25 183 ILE A O 1
ATOM 1383 N N . ASP A 1 184 ? -15.964 -3.487 19.280 1.00 96.62 184 ASP A N 1
ATOM 1384 C CA . ASP A 1 184 ? -16.510 -4.835 19.438 1.00 96.62 184 ASP A CA 1
ATOM 1385 C C . ASP A 1 184 ? -16.221 -5.703 18.211 1.00 96.62 184 ASP A C 1
ATOM 1387 O O . ASP A 1 184 ? -15.771 -6.840 18.356 1.00 96.62 184 ASP A O 1
ATOM 1391 N N . SER A 1 185 ? -16.438 -5.166 17.005 1.00 97.88 185 SER A N 1
ATOM 1392 C CA . SER A 1 185 ? -16.151 -5.891 15.765 1.00 97.88 185 SER A CA 1
ATOM 1393 C C . SER A 1 185 ? -15.877 -4.979 14.574 1.00 97.88 185 SER A C 1
ATOM 1395 O O . SER A 1 185 ? -16.394 -3.859 14.513 1.00 97.88 185 SER A O 1
ATOM 1397 N N . ILE A 1 186 ? -15.141 -5.507 13.596 1.00 98.12 186 ILE A N 1
ATOM 1398 C CA . ILE A 1 186 ? -14.900 -4.869 12.298 1.00 98.12 186 ILE A CA 1
ATOM 1399 C C . ILE A 1 186 ? -15.291 -5.801 11.149 1.00 98.12 186 ILE A C 1
ATOM 1401 O O . ILE A 1 186 ? -15.028 -7.002 11.191 1.00 98.12 186 ILE A O 1
ATOM 1405 N N . ALA A 1 187 ? -15.881 -5.240 10.102 1.00 98.44 187 ALA A N 1
ATOM 1406 C CA . ALA A 1 187 ? -16.061 -5.879 8.804 1.00 98.44 187 ALA A CA 1
ATOM 1407 C C . ALA A 1 187 ? -15.689 -4.885 7.701 1.00 98.44 187 ALA A C 1
ATOM 1409 O O . ALA A 1 187 ? -15.695 -3.674 7.923 1.00 98.44 187 ALA A O 1
ATOM 1410 N N . PHE A 1 188 ? -15.363 -5.375 6.512 1.00 98.62 188 PHE A N 1
ATOM 1411 C CA . PHE A 1 188 ? -15.091 -4.513 5.366 1.00 98.62 188 PHE A CA 1
ATOM 1412 C C . PHE A 1 188 ? -15.302 -5.242 4.043 1.00 98.62 188 PHE A C 1
ATOM 1414 O O . PHE A 1 188 ? -15.263 -6.472 3.983 1.00 98.62 188 PHE A O 1
ATOM 1421 N N . ALA A 1 189 ? -15.498 -4.472 2.977 1.00 98.56 189 ALA A N 1
ATOM 1422 C CA . ALA A 1 189 ? -15.514 -4.974 1.610 1.00 98.56 189 ALA A CA 1
ATOM 1423 C C . ALA A 1 189 ? -14.410 -4.313 0.788 1.00 98.56 189 ALA A C 1
ATOM 1425 O O . ALA A 1 189 ? -14.090 -3.142 0.993 1.00 98.56 189 ALA A O 1
ATOM 1426 N N . PHE A 1 190 ? -13.826 -5.062 -0.142 1.00 96.94 190 PHE A N 1
ATOM 1427 C CA . PHE A 1 190 ? -12.732 -4.590 -0.985 1.00 96.94 190 PHE A CA 1
ATOM 1428 C C . PHE A 1 190 ? -12.765 -5.240 -2.367 1.00 96.94 190 PHE A C 1
ATOM 1430 O O . PHE A 1 190 ? -13.344 -6.312 -2.547 1.00 96.94 190 PHE A O 1
ATOM 1437 N N . ARG A 1 191 ? -12.121 -4.610 -3.349 1.00 91.50 191 ARG A N 1
ATOM 1438 C CA . ARG A 1 191 ? -11.870 -5.206 -4.665 1.00 91.50 191 ARG A CA 1
ATOM 1439 C C . ARG A 1 191 ? -10.454 -5.734 -4.775 1.00 91.50 191 ARG A C 1
ATOM 1441 O O . ARG A 1 191 ? -9.535 -5.117 -4.241 1.00 91.50 191 ARG A O 1
ATOM 1448 N N . ASP A 1 192 ? -10.289 -6.856 -5.464 1.00 82.81 192 ASP A N 1
ATOM 1449 C CA . ASP A 1 192 ? -8.980 -7.382 -5.861 1.00 82.81 192 ASP A CA 1
ATOM 1450 C C . ASP A 1 192 ? -8.487 -6.764 -7.185 1.00 82.81 192 ASP A C 1
ATOM 1452 O O . ASP A 1 192 ? -9.086 -5.824 -7.714 1.00 82.81 192 ASP A O 1
ATOM 1456 N N . ARG A 1 193 ? -7.378 -7.290 -7.722 1.00 79.38 193 ARG A N 1
ATOM 1457 C CA . ARG A 1 193 ? -6.768 -6.829 -8.983 1.00 79.38 193 ARG A CA 1
ATOM 1458 C C . ARG A 1 193 ? -7.672 -7.004 -10.199 1.00 79.38 193 ARG A C 1
ATOM 1460 O O . ARG A 1 193 ? -7.587 -6.200 -11.122 1.00 79.38 193 ARG A O 1
ATOM 1467 N N . ASP A 1 194 ? -8.555 -7.994 -10.177 1.00 76.62 194 ASP A N 1
ATOM 1468 C CA . ASP A 1 194 ? -9.504 -8.254 -11.259 1.00 76.62 194 ASP A CA 1
ATOM 1469 C C . ASP A 1 194 ? -10.788 -7.419 -11.098 1.00 76.62 194 ASP A C 1
ATOM 1471 O O . ASP A 1 194 ? -11.746 -7.560 -11.860 1.00 76.62 194 ASP A O 1
ATOM 1475 N N . GLY A 1 195 ? -10.836 -6.544 -10.085 1.00 79.88 195 GLY A N 1
ATOM 1476 C CA . GLY A 1 195 ? -12.000 -5.733 -9.751 1.00 79.88 195 GLY A CA 1
ATOM 1477 C C . GLY A 1 195 ? -13.124 -6.527 -9.085 1.00 79.88 195 GLY A C 1
ATOM 1478 O O . GLY A 1 195 ? -14.224 -5.989 -8.904 1.00 79.88 195 GLY A O 1
ATOM 1479 N N . LYS A 1 196 ? -12.894 -7.788 -8.702 1.00 90.00 196 LYS A N 1
ATOM 1480 C CA . LYS A 1 196 ? -13.894 -8.631 -8.042 1.00 90.00 196 LYS A CA 1
ATOM 1481 C C . LYS A 1 196 ? -14.075 -8.183 -6.595 1.00 90.00 196 LYS A C 1
ATOM 1483 O O . LYS A 1 196 ? -13.104 -7.957 -5.884 1.00 90.00 196 LYS A O 1
ATOM 1488 N N . LEU A 1 197 ? -15.334 -8.069 -6.170 1.00 96.50 197 LEU A N 1
ATOM 1489 C CA . LEU A 1 197 ? -15.699 -7.680 -4.809 1.00 96.50 197 LEU A CA 1
ATOM 1490 C C . LEU A 1 197 ? -15.565 -8.864 -3.840 1.00 96.50 197 LEU A C 1
ATOM 1492 O O . LEU A 1 197 ? -16.091 -9.949 -4.098 1.00 96.50 197 LEU A O 1
ATOM 1496 N N . HIS A 1 198 ? -14.924 -8.613 -2.704 1.00 97.25 198 HIS A N 1
ATOM 1497 C CA . HIS A 1 198 ? -14.762 -9.526 -1.576 1.00 97.25 198 HIS A CA 1
ATOM 1498 C C . HIS A 1 198 ? -15.247 -8.856 -0.293 1.00 97.25 198 HIS A C 1
ATOM 1500 O O . HIS A 1 198 ? -15.238 -7.630 -0.181 1.00 97.25 198 HIS A O 1
ATOM 1506 N N . ALA A 1 199 ? -15.647 -9.666 0.682 1.00 98.00 199 ALA A N 1
ATOM 1507 C CA . ALA A 1 199 ? -16.031 -9.214 2.013 1.00 98.00 199 ALA A CA 1
ATOM 1508 C C . ALA A 1 199 ? -15.219 -9.966 3.071 1.00 98.00 199 ALA A C 1
ATOM 1510 O O . ALA A 1 199 ? -14.926 -11.153 2.907 1.00 98.00 199 ALA A O 1
ATOM 1511 N N . ALA A 1 200 ? -14.877 -9.278 4.155 1.00 97.75 200 ALA A N 1
ATOM 1512 C CA . ALA A 1 200 ? -14.195 -9.841 5.307 1.00 97.75 200 ALA A CA 1
ATOM 1513 C C . ALA A 1 200 ? -14.909 -9.436 6.602 1.00 97.75 200 ALA A C 1
ATOM 1515 O O . ALA A 1 200 ? -15.400 -8.313 6.734 1.00 97.75 200 ALA A O 1
ATOM 1516 N N . GLY A 1 201 ? -14.939 -10.354 7.567 1.00 96.38 201 GLY A N 1
ATOM 1517 C CA . GLY A 1 201 ? -15.636 -10.162 8.835 1.00 96.38 201 GLY A CA 1
ATOM 1518 C C . GLY A 1 201 ? -17.147 -10.443 8.779 1.00 96.38 201 GLY A C 1
ATOM 1519 O O . GLY A 1 201 ? -17.630 -11.029 7.808 1.00 96.38 201 GLY A O 1
ATOM 1520 N N . PRO A 1 202 ? -17.890 -10.066 9.836 1.00 97.00 202 PRO A N 1
ATOM 1521 C CA . PRO A 1 202 ? -17.399 -9.364 11.023 1.00 97.00 202 PRO A CA 1
ATOM 1522 C C . PRO A 1 202 ? -16.430 -10.216 11.851 1.00 97.00 202 PRO A C 1
ATOM 1524 O O . PRO A 1 202 ? -16.676 -11.390 12.117 1.00 97.00 202 PRO A O 1
ATOM 1527 N N . TRP A 1 203 ? -15.308 -9.620 12.240 1.00 97.50 203 TRP A N 1
ATOM 1528 C CA . TRP A 1 203 ? -14.355 -10.188 13.190 1.00 97.50 203 TRP A CA 1
ATOM 1529 C C . TRP A 1 203 ? -14.550 -9.509 14.539 1.00 97.50 203 TRP A C 1
ATOM 1531 O O . TRP A 1 203 ? -14.583 -8.282 14.585 1.00 97.50 203 TRP A O 1
ATOM 1541 N N . GLY A 1 204 ? -14.668 -10.286 15.616 1.00 95.69 204 GLY A N 1
ATOM 1542 C CA . GLY A 1 204 ? -14.969 -9.786 16.961 1.00 9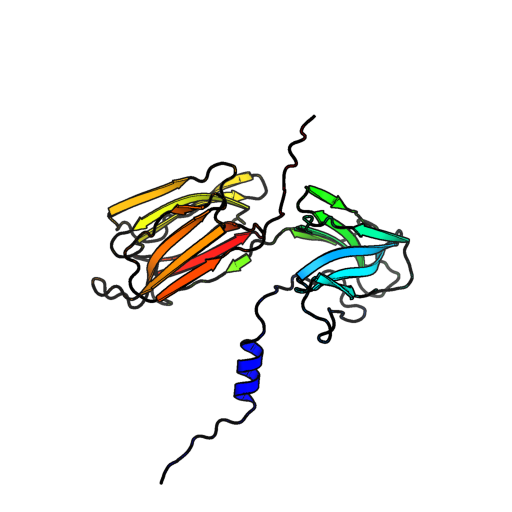5.69 204 GLY A CA 1
ATOM 1543 C C . GLY A 1 204 ? -16.323 -10.263 17.487 1.00 95.69 204 GLY A C 1
ATOM 1544 O O . GLY A 1 204 ? -16.877 -11.254 17.005 1.00 95.69 204 GLY A O 1
ATOM 1545 N N . GLY A 1 205 ? -16.840 -9.575 18.504 1.00 94.25 205 GLY A N 1
ATOM 1546 C CA . GLY A 1 205 ? -18.068 -9.946 19.203 1.00 94.25 205 GLY A CA 1
ATOM 1547 C C . GLY A 1 205 ? -19.325 -9.259 18.665 1.00 94.25 205 GLY A C 1
ATOM 1548 O O . GLY A 1 205 ? -19.272 -8.266 17.949 1.00 94.25 205 GLY A O 1
ATOM 1549 N N . ALA A 1 206 ? -20.492 -9.758 19.081 1.00 93.00 206 ALA A N 1
ATOM 1550 C CA . ALA A 1 206 ? -21.802 -9.191 18.731 1.00 93.00 206 ALA A CA 1
ATOM 1551 C C . ALA A 1 206 ? -22.218 -7.984 19.604 1.00 93.00 206 ALA A C 1
ATOM 1553 O O . ALA A 1 206 ? -23.389 -7.604 19.614 1.00 93.00 206 ALA A O 1
ATOM 1554 N N . GLY A 1 207 ? -21.287 -7.425 20.384 1.00 91.19 207 GLY A N 1
ATOM 1555 C CA . GLY A 1 207 ? -21.535 -6.282 21.259 1.00 91.19 207 GLY A CA 1
ATOM 1556 C C . GLY A 1 207 ? -21.674 -4.959 20.497 1.00 91.19 207 GLY A C 1
ATOM 1557 O O . GLY A 1 207 ? -21.994 -4.926 19.304 1.00 91.19 207 GLY A O 1
ATOM 1558 N N . GLY A 1 208 ? -21.444 -3.856 21.205 1.00 88.12 208 GLY A N 1
ATOM 1559 C CA . GLY A 1 208 ? -21.640 -2.505 20.685 1.00 88.12 208 GLY A CA 1
ATOM 1560 C C . GLY A 1 208 ? -23.111 -2.116 20.518 1.00 88.12 208 GLY A C 1
ATOM 1561 O O . GLY A 1 208 ? -24.016 -2.942 20.651 1.00 88.12 208 GLY A O 1
ATOM 1562 N N . VAL A 1 209 ? -23.346 -0.827 20.270 1.00 81.62 209 VAL A N 1
ATOM 1563 C CA . VAL A 1 209 ? -24.707 -0.267 20.185 1.00 81.62 209 VAL A CA 1
ATOM 1564 C C . VAL A 1 209 ? -25.151 -0.096 18.733 1.00 81.62 209 VAL A C 1
ATOM 1566 O O . VAL A 1 209 ? -26.284 -0.438 18.408 1.00 81.62 209 VAL A O 1
ATOM 1569 N N . ASP A 1 210 ? -24.234 0.324 17.856 1.00 78.50 210 ASP A N 1
ATOM 1570 C CA . ASP A 1 210 ? -24.544 0.709 16.478 1.00 78.50 210 ASP A CA 1
ATOM 1571 C C . ASP A 1 210 ? -23.628 0.019 15.458 1.00 78.50 210 ASP A C 1
ATOM 1573 O O . ASP A 1 210 ? -22.420 -0.111 15.678 1.00 78.50 210 ASP A O 1
ATOM 1577 N N . ASP A 1 211 ? -24.209 -0.369 14.317 1.00 86.81 211 ASP A N 1
ATOM 1578 C CA . ASP A 1 211 ? -23.480 -0.732 13.097 1.00 86.81 211 ASP A CA 1
ATOM 1579 C C . ASP A 1 211 ? -23.166 0.537 12.303 1.00 86.81 211 ASP A C 1
ATOM 1581 O O . ASP A 1 211 ? -24.003 1.058 11.562 1.00 86.81 211 ASP A O 1
ATOM 1585 N N . ASN A 1 212 ? -21.942 1.039 12.429 1.00 94.31 212 ASN A N 1
ATOM 1586 C CA . ASN A 1 212 ? -21.505 2.211 11.684 1.00 94.31 212 ASN A CA 1
ATOM 1587 C C . ASN A 1 212 ? -20.849 1.769 10.380 1.00 94.31 212 ASN A C 1
ATOM 1589 O O . ASN A 1 212 ? -19.694 1.345 10.380 1.00 94.31 212 ASN A O 1
ATOM 1593 N N . THR A 1 213 ? -21.589 1.854 9.272 1.00 96.62 213 THR A N 1
ATOM 1594 C CA . THR A 1 213 ? -21.065 1.520 7.940 1.00 96.62 213 THR A CA 1
ATOM 1595 C C . THR A 1 213 ? -20.637 2.774 7.188 1.00 96.62 213 THR A C 1
ATOM 1597 O O . THR A 1 213 ? -21.450 3.640 6.873 1.00 96.62 213 THR A O 1
ATOM 1600 N N . ILE A 1 214 ? -19.352 2.834 6.865 1.00 96.69 214 ILE A N 1
ATOM 1601 C CA . ILE A 1 214 ? -18.732 3.786 5.950 1.00 96.69 214 ILE A CA 1
ATOM 1602 C C . ILE A 1 214 ? -18.764 3.152 4.562 1.00 96.69 214 ILE A C 1
ATOM 1604 O O . ILE A 1 214 ? -18.232 2.059 4.382 1.00 96.69 214 ILE A O 1
ATOM 1608 N N . THR A 1 215 ? -19.364 3.828 3.585 1.00 97.56 215 THR A N 1
ATOM 1609 C CA . THR A 1 215 ? -19.265 3.453 2.165 1.00 97.56 215 THR A CA 1
ATOM 1610 C C . THR A 1 215 ? -18.447 4.518 1.459 1.00 97.56 215 THR A C 1
ATOM 1612 O O . THR A 1 215 ? -18.778 5.697 1.560 1.00 97.56 215 THR A O 1
ATOM 1615 N N . LEU A 1 216 ? -17.366 4.113 0.797 1.00 93.00 216 LEU A N 1
ATOM 1616 C CA . LEU A 1 216 ? -16.483 5.031 0.090 1.00 93.00 216 LEU A CA 1
ATOM 1617 C C . LEU A 1 216 ? -17.020 5.281 -1.318 1.00 93.00 216 LEU A C 1
ATOM 1619 O O . LEU A 1 216 ? -17.263 4.345 -2.082 1.00 93.00 216 LEU A O 1
ATOM 1623 N N . GLU A 1 217 ? -17.162 6.553 -1.679 1.00 90.56 217 GLU A N 1
ATOM 1624 C CA . GLU A 1 217 ? -17.501 6.949 -3.048 1.00 90.56 217 GLU A CA 1
ATOM 1625 C C . GLU A 1 217 ? -16.431 6.471 -4.048 1.00 90.56 217 GLU A C 1
ATOM 1627 O O . GLU A 1 217 ? -15.288 6.251 -3.646 1.00 90.56 217 GLU A O 1
ATOM 1632 N N . PRO A 1 218 ? -16.726 6.351 -5.358 1.00 84.56 218 PRO A N 1
ATOM 1633 C CA . PRO A 1 218 ? -15.788 5.801 -6.347 1.00 84.56 218 PRO A CA 1
ATOM 1634 C C . PRO A 1 218 ? -14.371 6.408 -6.334 1.00 84.56 218 PRO A C 1
ATOM 1636 O O . PRO A 1 218 ? -13.397 5.690 -6.553 1.00 84.56 218 PRO A O 1
ATOM 1639 N N . SER A 1 219 ? -14.241 7.702 -6.025 1.00 82.19 219 SER A N 1
ATOM 1640 C CA . SER A 1 219 ? -12.964 8.432 -5.923 1.00 82.19 219 SER A CA 1
ATOM 1641 C C . SER A 1 219 ? -12.519 8.735 -4.486 1.00 82.19 219 SER A C 1
ATOM 1643 O O . SER A 1 219 ? -11.556 9.476 -4.274 1.00 82.19 219 SER A O 1
ATOM 1645 N N . GLU A 1 220 ? -13.235 8.224 -3.486 1.00 86.25 220 GLU A N 1
ATOM 1646 C CA . GLU A 1 220 ? -12.883 8.371 -2.078 1.00 86.25 220 GLU A CA 1
ATOM 1647 C C . GLU A 1 220 ? -12.012 7.197 -1.623 1.00 86.25 220 GLU A C 1
ATOM 1649 O O . GLU A 1 220 ? -12.309 6.037 -1.910 1.00 86.25 220 GLU A O 1
ATOM 1654 N N . TYR A 1 221 ? -10.934 7.5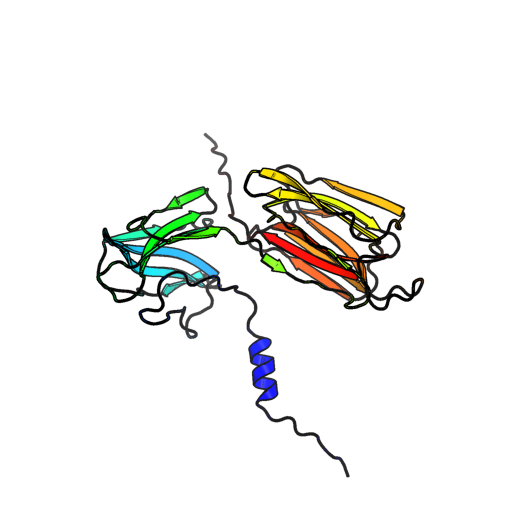00 -0.905 1.00 91.19 221 TYR A N 1
ATOM 1655 C CA . TYR A 1 221 ? -10.034 6.506 -0.330 1.00 91.19 221 TYR A CA 1
ATOM 1656 C C . TYR A 1 221 ? -9.442 6.994 0.992 1.00 91.19 221 TYR A C 1
ATOM 1658 O O . TYR A 1 221 ? -9.337 8.197 1.237 1.00 91.19 221 TYR A O 1
ATOM 1666 N N . ILE A 1 222 ? -9.074 6.052 1.861 1.00 95.12 222 ILE A N 1
ATOM 1667 C CA . ILE A 1 222 ? -8.552 6.340 3.201 1.00 95.12 222 ILE A CA 1
ATOM 1668 C C . ILE A 1 222 ? -7.085 6.762 3.117 1.00 95.12 222 ILE A C 1
ATOM 1670 O O . ILE A 1 222 ? -6.252 5.959 2.710 1.00 95.12 222 ILE A O 1
ATOM 1674 N N . THR A 1 223 ? -6.766 7.972 3.571 1.00 85.88 223 THR A N 1
ATOM 1675 C CA . THR A 1 223 ? -5.406 8.541 3.598 1.00 85.88 223 THR A CA 1
ATOM 1676 C C . THR A 1 223 ? -4.797 8.583 4.992 1.00 85.88 223 THR A C 1
ATOM 1678 O O . THR A 1 223 ? -3.607 8.821 5.135 1.00 85.88 223 THR A O 1
ATOM 1681 N N . GLU A 1 224 ? -5.582 8.374 6.044 1.00 91.94 224 GLU A N 1
ATOM 1682 C CA . GLU A 1 224 ? -5.068 8.285 7.409 1.00 91.94 224 GLU A CA 1
ATOM 1683 C C . GLU A 1 224 ? -5.964 7.373 8.238 1.00 91.94 224 GLU A C 1
ATOM 1685 O O . GLU A 1 224 ? -7.194 7.402 8.117 1.00 91.94 224 GLU A O 1
ATOM 1690 N N . VAL A 1 225 ? -5.339 6.593 9.117 1.00 96.06 225 VAL A N 1
ATOM 1691 C CA . VAL A 1 225 ? -6.043 5.868 10.174 1.00 96.06 225 VAL A CA 1
ATOM 1692 C C . VAL A 1 225 ? -5.465 6.261 11.520 1.00 96.06 225 VAL A C 1
ATOM 1694 O O . VAL A 1 225 ? -4.251 6.277 11.710 1.00 96.06 225 VAL A O 1
ATOM 1697 N N . ALA A 1 226 ? -6.347 6.543 12.468 1.00 95.31 226 ALA A N 1
ATOM 1698 C CA . ALA A 1 226 ? -6.012 6.752 13.863 1.00 95.31 226 ALA A CA 1
ATOM 1699 C C . ALA A 1 226 ? -6.696 5.686 14.718 1.00 95.31 226 ALA A C 1
ATOM 1701 O O . ALA A 1 226 ? -7.844 5.312 14.470 1.00 95.31 226 ALA A O 1
ATOM 1702 N N . TRP A 1 227 ? -5.995 5.193 15.731 1.00 97.50 227 TRP A N 1
ATOM 1703 C CA . TRP A 1 227 ? -6.525 4.210 16.670 1.00 97.50 227 TRP A CA 1
ATOM 1704 C C . TRP A 1 227 ? -6.006 4.471 18.075 1.00 97.50 227 TRP A C 1
ATOM 1706 O O . TRP A 1 227 ? -5.017 5.178 18.270 1.00 97.50 227 TRP A O 1
ATOM 1716 N N . SER A 1 228 ? -6.668 3.895 19.071 1.00 96.69 228 SER A N 1
ATOM 1717 C CA . SER A 1 228 ? -6.170 3.910 20.444 1.00 96.69 228 SER A CA 1
ATOM 1718 C C . SER A 1 228 ? -6.191 2.531 21.072 1.00 96.69 228 SER A C 1
ATOM 1720 O O . SER A 1 228 ? -7.040 1.704 20.738 1.00 96.69 228 SER A O 1
ATOM 1722 N N . LEU A 1 229 ? -5.256 2.304 21.989 1.00 96.00 229 LEU A N 1
ATOM 1723 C CA . LEU A 1 229 ? -5.107 1.067 22.744 1.00 96.00 229 LEU A CA 1
ATOM 1724 C C . LEU A 1 229 ? -5.263 1.337 24.236 1.00 96.00 229 LEU A C 1
ATOM 1726 O O . LEU A 1 229 ? -4.673 2.284 24.755 1.00 96.00 229 LEU A O 1
ATOM 1730 N N . GLY A 1 230 ? -6.009 0.493 24.938 1.00 94.12 230 GLY A N 1
ATOM 1731 C CA . GLY A 1 230 ? -6.207 0.635 26.378 1.00 94.12 230 GLY A CA 1
ATOM 1732 C C . GLY A 1 230 ? -6.848 -0.588 27.020 1.00 94.12 230 GLY A C 1
ATOM 1733 O O . GLY A 1 230 ? -7.318 -1.494 26.325 1.00 94.12 230 GLY A O 1
ATOM 1734 N N . SER A 1 231 ? -6.864 -0.601 28.353 1.00 93.19 231 SER A N 1
ATOM 1735 C CA . SER A 1 231 ? -7.565 -1.629 29.118 1.00 93.19 231 SER A CA 1
ATOM 1736 C C . SER A 1 231 ? -9.077 -1.413 29.075 1.00 93.19 231 SER A C 1
ATOM 1738 O O . SER A 1 231 ? -9.578 -0.290 28.942 1.00 93.19 231 SER A O 1
ATOM 1740 N N . PHE A 1 232 ? -9.823 -2.506 29.212 1.00 91.69 232 PHE A N 1
ATOM 1741 C CA . PHE A 1 232 ? -11.264 -2.486 29.395 1.00 91.69 232 PHE A CA 1
ATOM 1742 C C . PHE A 1 232 ? -11.655 -3.234 30.673 1.00 91.69 232 PHE A C 1
ATOM 1744 O O . PHE A 1 232 ? -12.003 -4.415 30.671 1.00 91.69 232 PHE A O 1
ATOM 1751 N N . GLU A 1 233 ? -11.619 -2.494 31.783 1.00 88.00 233 GLU A N 1
ATOM 1752 C CA . GLU A 1 233 ? -11.794 -3.002 33.153 1.00 88.00 233 GLU A CA 1
ATOM 1753 C C . GLU A 1 233 ? -13.099 -3.775 33.379 1.00 88.00 233 GLU A C 1
ATOM 1755 O O . GLU A 1 233 ? -13.121 -4.759 34.115 1.00 88.00 233 GLU A O 1
ATOM 1760 N N . LEU A 1 234 ? -14.195 -3.359 32.729 1.00 86.88 234 LEU A N 1
ATOM 1761 C CA . LEU A 1 234 ? -15.508 -3.999 32.900 1.00 86.88 234 LEU A CA 1
ATOM 1762 C C . LEU A 1 234 ? -15.506 -5.473 32.486 1.00 86.88 234 LEU A C 1
ATOM 1764 O O . LEU A 1 234 ? -16.309 -6.251 32.993 1.00 86.88 234 LEU A O 1
ATOM 1768 N N . GLU A 1 235 ? -14.603 -5.845 31.585 1.00 87.25 235 GLU A N 1
ATOM 1769 C CA . GLU A 1 235 ? -14.492 -7.186 31.017 1.00 87.25 235 GLU A CA 1
ATOM 1770 C C . GLU A 1 235 ? -13.117 -7.809 31.286 1.00 87.25 235 GLU A C 1
ATOM 1772 O O . GLU A 1 235 ? -12.815 -8.875 30.758 1.00 87.25 235 GLU A O 1
ATOM 1777 N N . LYS A 1 236 ? -12.302 -7.170 32.143 1.00 89.19 236 LYS A N 1
ATOM 1778 C CA . LYS A 1 236 ? -10.950 -7.614 32.524 1.00 89.19 236 LYS A CA 1
ATOM 1779 C C . LYS A 1 236 ? -10.045 -7.873 31.314 1.00 89.19 236 LYS A C 1
ATOM 1781 O O . LYS A 1 236 ? -9.339 -8.877 31.264 1.00 89.19 236 LYS A O 1
ATOM 1786 N N . VAL A 1 237 ? -10.102 -6.978 30.330 1.00 89.38 237 VAL A N 1
ATOM 1787 C CA . VAL A 1 237 ? -9.227 -7.014 29.153 1.00 89.38 237 VAL A CA 1
ATOM 1788 C C . VAL A 1 237 ? -8.077 -6.041 29.377 1.00 89.38 237 VAL A C 1
ATOM 1790 O O . VAL A 1 237 ? -8.311 -4.843 29.526 1.00 89.38 237 VAL A O 1
ATOM 1793 N N . ASP A 1 238 ? -6.845 -6.544 29.385 1.00 87.81 238 ASP A N 1
ATOM 1794 C CA . ASP A 1 238 ? -5.662 -5.732 29.704 1.00 87.81 238 ASP A CA 1
ATOM 1795 C C . ASP A 1 238 ? -5.302 -4.741 28.585 1.00 87.81 238 ASP A C 1
ATOM 1797 O O . ASP A 1 238 ? -4.861 -3.625 28.858 1.00 87.81 238 ASP A O 1
ATOM 1801 N N . CYS A 1 239 ? -5.508 -5.120 27.319 1.00 91.38 239 CYS A N 1
ATOM 1802 C CA . CYS A 1 239 ? -5.243 -4.262 26.165 1.00 91.38 239 CYS A CA 1
ATOM 1803 C C . CYS A 1 239 ? -6.116 -4.656 24.965 1.00 91.38 239 CYS A C 1
ATOM 1805 O O . CYS A 1 239 ? -6.056 -5.792 24.499 1.00 91.38 239 CYS A O 1
ATOM 1807 N N . CYS A 1 240 ? -6.898 -3.708 24.450 1.00 94.62 240 CYS A N 1
ATOM 1808 C CA . CYS A 1 240 ? -7.686 -3.847 23.225 1.00 94.62 240 CYS A CA 1
ATOM 1809 C C . CYS A 1 240 ? -7.730 -2.526 22.447 1.00 94.62 240 CYS A C 1
ATOM 1811 O O . CYS A 1 240 ? -7.300 -1.480 22.944 1.00 94.62 240 CYS A O 1
ATOM 1813 N N . VAL A 1 241 ? -8.264 -2.562 21.227 1.00 97.06 241 VAL A N 1
ATOM 1814 C CA . VAL A 1 241 ? -8.513 -1.364 20.421 1.00 97.06 241 VAL A CA 1
ATOM 1815 C C . VAL A 1 241 ? -9.742 -0.634 20.969 1.00 97.06 241 VAL A C 1
ATOM 1817 O O . VAL A 1 241 ? -10.876 -1.106 20.882 1.00 97.06 241 VAL A O 1
ATOM 1820 N N . THR A 1 242 ? -9.521 0.547 21.541 1.00 96.75 242 THR A N 1
ATOM 1821 C CA . THR A 1 242 ? -10.561 1.340 22.217 1.00 96.75 242 THR A CA 1
ATOM 1822 C C . THR A 1 242 ? -11.180 2.412 21.326 1.00 96.75 242 THR A C 1
ATOM 1824 O O . THR A 1 242 ? -12.268 2.902 21.637 1.00 96.75 242 THR A O 1
ATOM 1827 N N . SER A 1 243 ? -10.521 2.776 20.222 1.00 97.62 243 SER A N 1
ATOM 1828 C CA . SER A 1 243 ? -11.132 3.575 19.160 1.00 97.62 243 SER A CA 1
ATOM 1829 C C . SER A 1 243 ? -10.490 3.387 17.794 1.00 97.62 243 SER A C 1
ATOM 1831 O O . SER A 1 243 ? -9.332 2.982 17.691 1.00 97.62 243 SER A O 1
ATOM 1833 N N . LEU A 1 244 ? -11.258 3.730 16.758 1.00 98.06 244 LEU A N 1
ATOM 1834 C CA . LEU A 1 244 ? -10.820 3.827 15.368 1.00 98.06 244 LEU A CA 1
ATOM 1835 C C . LEU A 1 244 ? -11.378 5.101 14.734 1.00 98.06 244 LEU A C 1
ATOM 1837 O O . LEU A 1 244 ? -12.542 5.444 14.938 1.00 98.06 244 LEU A O 1
ATOM 1841 N N . ARG A 1 245 ? -10.568 5.776 13.927 1.00 97.88 245 ARG A N 1
ATOM 1842 C CA . ARG A 1 245 ? -10.950 6.931 13.113 1.00 97.88 245 ARG A CA 1
ATOM 1843 C C . ARG A 1 245 ? -10.261 6.829 11.758 1.00 97.88 245 ARG A C 1
ATOM 1845 O O . ARG A 1 245 ? -9.088 6.479 11.687 1.00 97.88 245 ARG A O 1
ATOM 1852 N N . PHE A 1 246 ? -10.981 7.192 10.706 1.00 98.00 246 PHE A N 1
ATOM 1853 C CA . PHE A 1 246 ? -10.490 7.167 9.330 1.00 98.00 246 PHE A CA 1
ATOM 1854 C C . PHE A 1 246 ? -10.621 8.558 8.724 1.00 98.00 246 PHE A C 1
ATOM 1856 O O . PHE A 1 246 ? -11.642 9.221 8.924 1.00 98.00 246 PHE A O 1
ATOM 1863 N N . VAL A 1 247 ? -9.606 8.993 7.984 1.00 95.19 247 VAL A N 1
ATOM 1864 C CA . VAL A 1 247 ? -9.638 10.234 7.203 1.00 95.19 247 VAL A CA 1
ATOM 1865 C C . VAL A 1 247 ? -9.429 9.893 5.737 1.00 95.19 247 VAL A C 1
ATOM 1867 O O . VAL A 1 247 ? -8.613 9.030 5.412 1.00 95.19 247 VAL A O 1
ATOM 1870 N N . THR A 1 248 ? -10.181 10.549 4.858 1.00 91.31 248 THR A N 1
ATOM 1871 C CA . THR A 1 248 ? -10.126 10.307 3.412 1.00 91.31 248 THR A CA 1
ATOM 1872 C C . THR A 1 248 ? -9.429 11.425 2.655 1.00 91.31 248 THR A C 1
ATOM 1874 O O . THR A 1 248 ? -9.290 12.546 3.151 1.00 91.31 248 THR A O 1
ATOM 1877 N N . ASN A 1 249 ? -9.056 11.147 1.406 1.00 85.44 249 ASN A N 1
ATOM 1878 C CA . ASN A 1 249 ? -8.509 12.130 0.468 1.00 85.44 249 ASN A CA 1
ATOM 1879 C C . ASN A 1 249 ? -9.419 13.356 0.264 1.00 85.44 249 ASN A C 1
ATOM 1881 O O . ASN A 1 249 ? -8.940 14.435 -0.078 1.00 85.44 249 ASN A O 1
ATOM 1885 N N . GLN A 1 250 ? -10.722 13.216 0.517 1.00 87.50 250 GLN A N 1
ATOM 1886 C CA . GLN A 1 250 ? -11.706 14.301 0.465 1.00 87.50 250 GLN A CA 1
ATOM 1887 C C . GLN A 1 250 ? -11.829 15.075 1.791 1.00 87.50 250 GLN A C 1
ATOM 1889 O O . GLN A 1 250 ? -12.778 15.837 1.971 1.00 87.50 250 GLN A O 1
ATOM 1894 N N . GLN A 1 251 ? -10.901 14.872 2.733 1.00 88.25 251 GLN A N 1
ATOM 1895 C CA . GLN A 1 251 ? -10.910 15.456 4.079 1.00 88.25 251 GLN A CA 1
ATOM 1896 C C . GLN A 1 251 ? -12.157 15.092 4.903 1.00 88.25 251 GLN A C 1
ATOM 1898 O O . GLN A 1 251 ? -12.485 15.763 5.885 1.00 88.25 251 GLN A O 1
ATOM 1903 N N . ARG A 1 252 ? -12.856 14.005 4.541 1.00 94.81 252 ARG A N 1
ATOM 1904 C CA . ARG A 1 252 ? -13.931 13.460 5.374 1.00 94.81 252 ARG A CA 1
ATOM 1905 C C . ARG A 1 252 ? -13.317 12.663 6.509 1.00 94.81 252 ARG A C 1
ATOM 1907 O O . ARG A 1 252 ? -12.372 11.905 6.313 1.00 94.81 252 ARG A O 1
ATOM 1914 N N . THR A 1 253 ? -13.865 12.850 7.702 1.00 97.38 253 THR A N 1
ATOM 1915 C CA . THR A 1 253 ? -13.501 12.085 8.892 1.00 97.38 253 THR A CA 1
ATOM 1916 C C . THR A 1 253 ? -14.663 11.183 9.275 1.00 97.38 253 THR A C 1
ATOM 1918 O O . THR A 1 253 ? -15.775 11.672 9.468 1.00 97.38 253 THR A O 1
ATOM 1921 N N . TYR A 1 254 ? -14.379 9.898 9.468 1.00 97.50 254 TYR A N 1
ATOM 1922 C CA . TYR A 1 254 ? -15.310 8.929 10.034 1.00 97.50 254 TYR A CA 1
ATOM 1923 C C . TYR A 1 254 ? -14.826 8.485 11.417 1.00 97.50 254 TYR A C 1
ATOM 1925 O O . TYR A 1 254 ? -13.662 8.110 11.586 1.00 97.50 254 TYR A O 1
ATOM 1933 N N . GLY A 1 255 ? -15.723 8.528 12.402 1.00 94.62 255 GLY A N 1
ATOM 1934 C CA . GLY A 1 255 ? -15.406 8.292 13.810 1.00 94.62 255 GLY A CA 1
ATOM 1935 C C . GLY A 1 255 ? -14.987 9.571 14.568 1.00 94.62 255 GLY A C 1
ATOM 1936 O O . GLY A 1 255 ? -15.276 10.678 14.111 1.00 94.62 255 GLY A O 1
ATOM 1937 N N . PRO A 1 256 ? -14.301 9.447 15.720 1.00 94.56 256 PRO A N 1
ATOM 1938 C CA . PRO A 1 256 ? -13.848 8.190 16.307 1.00 94.56 256 PRO A CA 1
ATOM 1939 C C . PRO A 1 256 ? -15.021 7.294 16.715 1.00 94.56 256 PRO A C 1
ATOM 1941 O O . PRO A 1 256 ? -16.011 7.760 17.269 1.00 94.56 256 PRO A O 1
ATOM 1944 N N . PHE A 1 257 ? -14.900 6.006 16.417 1.00 96.12 257 PHE A N 1
ATOM 1945 C CA . PHE A 1 257 ? -15.765 4.957 16.952 1.00 96.12 257 PHE A CA 1
ATOM 1946 C C . PHE A 1 257 ? -15.164 4.449 18.260 1.00 96.12 257 PHE A C 1
ATOM 1948 O O . PHE A 1 257 ? -13.941 4.392 18.370 1.00 96.12 257 PHE A O 1
ATOM 1955 N N . GLY A 1 258 ? -15.990 4.073 19.235 1.00 93.81 258 GLY A N 1
ATOM 1956 C CA . GLY A 1 258 ? -15.535 3.789 20.602 1.00 93.81 258 GLY A CA 1
ATOM 1957 C C . GLY A 1 258 ? -15.207 5.056 21.407 1.00 93.81 258 GLY A C 1
ATOM 1958 O O . GLY A 1 258 ? -15.458 6.174 20.963 1.00 93.81 258 GLY A O 1
ATOM 1959 N N . ASN A 1 259 ? -14.646 4.893 22.611 1.00 90.00 259 ASN A N 1
ATOM 1960 C CA . ASN A 1 259 ? -14.421 6.016 23.536 1.00 90.00 259 ASN A CA 1
ATOM 1961 C C . ASN A 1 259 ? -12.996 6.583 23.527 1.00 90.00 259 ASN A C 1
ATOM 1963 O O . ASN A 1 259 ? -12.755 7.619 24.142 1.00 90.00 259 ASN A O 1
ATOM 1967 N N . GLY A 1 260 ? -12.042 5.908 22.885 1.00 86.44 260 GLY A N 1
ATOM 1968 C CA . GLY A 1 260 ? -10.690 6.445 22.721 1.00 86.44 260 GLY A CA 1
ATOM 1969 C C . GLY A 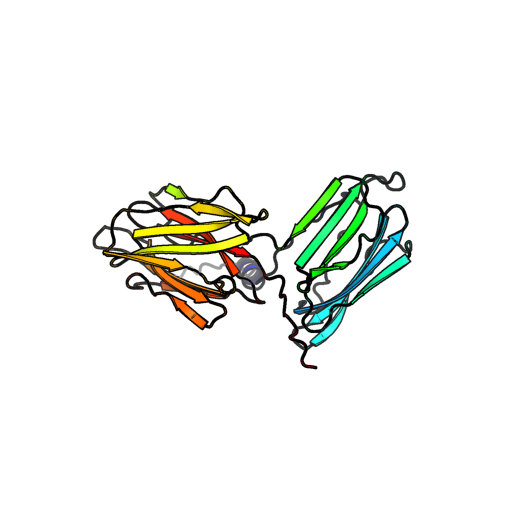1 260 ? -9.830 6.467 23.984 1.00 86.44 260 GLY A C 1
ATOM 1970 O O . GLY A 1 260 ? -8.836 7.178 24.019 1.00 86.44 260 GLY A O 1
ATOM 1971 N N . LEU A 1 261 ? -10.187 5.725 25.037 1.00 88.25 261 LEU A N 1
ATOM 1972 C CA . LEU A 1 261 ? -9.381 5.680 26.261 1.00 88.25 261 LEU A CA 1
ATOM 1973 C C . LEU A 1 261 ? -8.046 4.958 26.022 1.00 88.25 261 LEU A C 1
ATOM 1975 O O . LEU A 1 261 ? -8.028 3.875 25.439 1.00 88.25 261 LEU A O 1
ATOM 1979 N N . GLY A 1 262 ? -6.949 5.523 26.530 1.00 91.31 262 GLY A N 1
ATOM 1980 C CA . GLY A 1 262 ? -5.617 4.912 26.498 1.00 91.31 262 GLY A CA 1
ATOM 1981 C C . GLY A 1 262 ? -4.619 5.654 25.602 1.00 91.31 262 GLY A C 1
ATOM 1982 O O . GLY A 1 262 ? -4.622 6.883 25.543 1.00 91.31 262 GLY A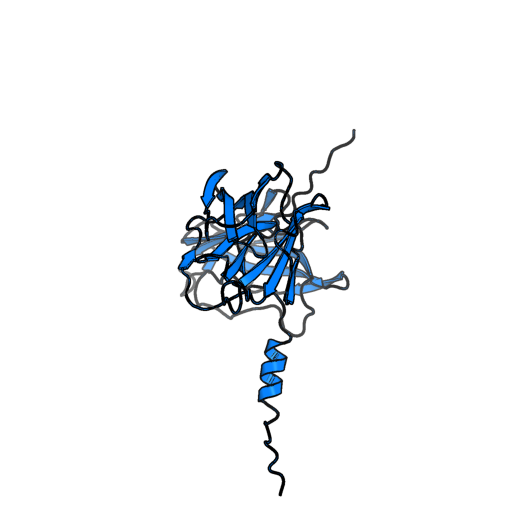 O 1
ATOM 1983 N N . THR A 1 263 ? -3.712 4.919 24.958 1.00 93.06 263 THR A N 1
ATOM 1984 C CA . THR A 1 263 ? -2.648 5.473 24.108 1.00 93.06 263 THR A CA 1
ATOM 1985 C C . THR A 1 263 ? -3.134 5.640 22.676 1.00 93.06 263 THR A C 1
ATOM 1987 O O . THR A 1 263 ? -3.622 4.687 22.077 1.00 93.06 263 THR A O 1
ATOM 1990 N N . HIS A 1 264 ? -2.975 6.841 22.119 1.00 92.06 264 HIS A N 1
ATOM 1991 C CA . HIS A 1 264 ? -3.374 7.164 20.750 1.00 92.06 264 HIS A CA 1
ATOM 1992 C C . HIS A 1 264 ? -2.227 6.981 19.758 1.00 92.06 264 HIS A C 1
ATOM 1994 O O . HIS A 1 264 ? -1.084 7.352 20.024 1.00 92.06 264 HIS A O 1
ATOM 2000 N N . HIS A 1 265 ? -2.573 6.474 18.584 1.00 92.06 265 HIS A N 1
ATOM 2001 C CA . HIS A 1 265 ? -1.689 6.252 17.456 1.00 92.06 265 HIS A CA 1
ATOM 2002 C C . HIS A 1 265 ? -2.343 6.781 16.182 1.00 92.06 265 HIS A C 1
ATOM 2004 O O . HIS A 1 265 ? -3.568 6.821 16.058 1.00 92.06 265 HIS A O 1
ATOM 2010 N N . THR A 1 266 ? -1.510 7.180 15.230 1.00 90.00 266 THR A N 1
ATOM 2011 C CA . THR A 1 266 ? -1.940 7.606 13.900 1.00 90.00 266 THR A CA 1
ATOM 2012 C C . THR A 1 266 ? -0.981 7.040 12.867 1.00 90.00 266 THR A C 1
ATOM 2014 O O . THR A 1 266 ? 0.198 6.824 13.152 1.00 90.00 266 THR A O 1
ATOM 2017 N N . MET A 1 267 ? -1.500 6.786 11.674 1.00 87.50 267 MET A N 1
ATOM 2018 C CA . MET A 1 267 ? -0.730 6.379 10.512 1.00 87.50 267 MET A CA 1
ATOM 2019 C C . MET A 1 267 ? -1.232 7.170 9.302 1.00 87.50 267 MET A C 1
ATOM 2021 O O . MET A 1 267 ? -2.250 6.792 8.712 1.00 87.50 267 MET A O 1
ATOM 2025 N N . PRO A 1 268 ? -0.547 8.266 8.935 1.00 79.31 268 PRO A N 1
ATOM 2026 C CA . PRO A 1 268 ? -0.786 8.920 7.661 1.00 79.31 268 PRO A CA 1
ATOM 2027 C C . PRO A 1 268 ? -0.243 8.041 6.533 1.00 79.31 268 PRO A C 1
ATOM 2029 O O . PRO A 1 268 ? 0.867 7.510 6.615 1.00 79.31 268 PRO A O 1
ATOM 2032 N N . VAL A 1 269 ? -1.021 7.901 5.468 1.00 72.44 269 VAL A N 1
ATOM 2033 C CA . VAL A 1 269 ? -0.562 7.326 4.209 1.00 72.44 269 VAL A CA 1
ATOM 2034 C C . VAL A 1 269 ? -0.109 8.482 3.324 1.00 72.44 269 VAL A C 1
ATOM 2036 O O . VAL A 1 269 ? -0.904 9.330 2.921 1.00 72.44 269 VAL A O 1
ATOM 2039 N N . ILE A 1 270 ? 1.199 8.550 3.093 1.00 60.25 270 ILE A N 1
ATOM 2040 C CA . ILE A 1 270 ? 1.829 9.618 2.313 1.00 60.25 270 ILE A CA 1
ATOM 2041 C C . ILE A 1 270 ? 1.759 9.327 0.808 1.00 60.25 270 ILE A C 1
ATOM 2043 O O . ILE A 1 270 ? 1.483 8.202 0.389 1.00 60.25 270 ILE A O 1
ATOM 2047 N N . ASP A 1 271 ? 1.998 10.364 0.006 1.00 59.81 271 ASP A N 1
ATOM 2048 C CA . ASP A 1 271 ? 2.194 10.274 -1.448 1.00 59.81 271 ASP A CA 1
ATOM 2049 C C . ASP A 1 271 ? 1.024 9.638 -2.219 1.00 59.81 271 ASP A C 1
ATOM 2051 O O . ASP A 1 271 ? 1.212 8.885 -3.168 1.00 59.81 271 ASP A O 1
ATOM 2055 N N . GLY A 1 272 ? -0.203 9.963 -1.790 1.00 60.22 272 GLY A N 1
ATOM 2056 C CA . GLY A 1 272 ? -1.462 9.564 -2.429 1.00 60.22 272 GLY A CA 1
ATOM 2057 C C . GLY A 1 272 ? -1.947 8.158 -2.072 1.00 60.22 272 GLY A C 1
ATOM 2058 O O . GLY A 1 272 ? -3.004 7.748 -2.545 1.00 60.22 272 GLY A O 1
ATOM 2059 N N . GLY A 1 273 ? -1.160 7.383 -1.315 1.00 73.31 273 GLY A N 1
ATOM 2060 C CA . GLY A 1 273 ? -1.494 5.990 -1.037 1.00 73.31 273 GLY A CA 1
ATOM 2061 C C . GLY A 1 273 ? -2.779 5.855 -0.232 1.00 73.31 273 GLY A C 1
ATOM 2062 O O . GLY A 1 273 ? -3.310 6.823 0.319 1.00 73.31 273 GLY A O 1
ATOM 2063 N N . SER A 1 274 ? -3.273 4.625 -0.129 1.00 87.56 274 SER A N 1
ATOM 2064 C CA . SER A 1 274 ? -4.522 4.345 0.565 1.00 87.56 274 SER A CA 1
ATOM 2065 C C . SER A 1 274 ? -4.476 3.113 1.457 1.00 87.56 274 SER A C 1
ATOM 2067 O O . SER A 1 274 ? -3.756 2.149 1.197 1.00 87.56 274 SER A O 1
ATOM 2069 N N . VAL A 1 275 ? -5.285 3.118 2.516 1.00 93.88 275 VAL A N 1
ATOM 2070 C CA . VAL A 1 275 ? -5.610 1.885 3.244 1.00 93.88 275 VAL A CA 1
ATOM 2071 C C . VAL A 1 275 ? -6.655 1.105 2.450 1.00 93.88 275 VAL A C 1
ATOM 2073 O O . VAL A 1 275 ? -7.745 1.607 2.181 1.00 93.88 275 VAL A O 1
ATOM 2076 N N . VAL A 1 276 ? -6.319 -0.134 2.095 1.00 94.94 276 VAL A N 1
ATOM 2077 C CA . VAL A 1 276 ? -7.118 -1.005 1.214 1.00 94.94 276 VAL A CA 1
ATOM 2078 C C . VAL A 1 276 ? -7.715 -2.218 1.927 1.00 94.94 276 VAL A C 1
ATOM 2080 O O . VAL A 1 276 ? -8.547 -2.923 1.361 1.00 94.94 276 VAL A O 1
ATOM 2083 N N . GLY A 1 277 ? -7.330 -2.468 3.177 1.00 96.25 277 GLY A N 1
ATOM 2084 C CA . GLY A 1 277 ? -7.866 -3.570 3.968 1.00 96.25 277 GLY A CA 1
ATOM 2085 C C . GLY A 1 277 ? -7.339 -3.585 5.395 1.00 96.25 277 GLY A C 1
ATOM 2086 O O . GLY A 1 277 ? -6.505 -2.764 5.782 1.00 96.25 277 GLY A O 1
ATOM 2087 N N . MET A 1 278 ? -7.824 -4.542 6.179 1.00 97.88 278 MET A N 1
ATOM 2088 C CA . MET A 1 278 ? -7.444 -4.736 7.577 1.00 97.88 278 MET A CA 1
ATOM 2089 C C . MET A 1 278 ? -7.180 -6.213 7.869 1.00 97.88 278 MET A C 1
ATOM 2091 O O . MET A 1 278 ? -7.666 -7.098 7.169 1.00 97.88 278 MET A O 1
ATOM 2095 N N . PHE A 1 279 ? -6.450 -6.464 8.946 1.00 96.25 279 PHE A N 1
ATOM 2096 C CA . PHE A 1 279 ? -6.345 -7.760 9.613 1.00 96.25 279 PHE A CA 1
ATOM 2097 C C . PHE A 1 279 ? -6.420 -7.523 11.122 1.00 96.25 279 PHE A C 1
ATOM 2099 O O . PHE A 1 279 ? -6.152 -6.414 11.593 1.00 96.25 279 PHE A O 1
ATOM 2106 N N . ALA A 1 280 ? -6.819 -8.527 11.894 1.00 96.69 280 ALA A N 1
ATOM 2107 C CA . ALA A 1 280 ? -7.073 -8.326 13.316 1.00 96.69 280 ALA A CA 1
ATOM 2108 C C . ALA A 1 280 ? -6.762 -9.557 14.158 1.00 96.69 280 ALA A C 1
ATOM 2110 O O . ALA A 1 280 ? -6.789 -10.688 13.684 1.00 96.69 280 ALA A O 1
ATOM 2111 N N . ARG A 1 281 ? -6.528 -9.331 15.447 1.00 95.19 281 ARG A N 1
ATOM 2112 C CA . ARG A 1 281 ? -6.753 -10.334 16.485 1.00 95.19 281 ARG A CA 1
ATOM 2113 C C . ARG A 1 281 ? -8.050 -9.968 17.186 1.00 95.19 281 ARG A C 1
ATOM 2115 O O . ARG A 1 281 ? -8.196 -8.819 17.602 1.00 95.19 281 ARG A O 1
ATOM 2122 N N . ALA A 1 282 ? -8.981 -10.909 17.278 1.00 95.44 282 ALA A N 1
ATOM 2123 C CA . ALA A 1 282 ? -10.292 -10.620 17.833 1.00 95.44 282 ALA A CA 1
ATOM 2124 C C . ALA A 1 282 ? -10.909 -11.808 18.579 1.00 95.44 282 ALA A C 1
ATOM 2126 O O . ALA A 1 282 ? -10.779 -12.972 18.185 1.00 95.44 282 ALA A O 1
ATOM 2127 N N . GLY A 1 283 ? -11.613 -11.480 19.654 1.00 92.94 283 GLY A N 1
ATOM 2128 C CA . GLY A 1 283 ? -12.437 -12.385 20.443 1.00 92.94 283 GLY A CA 1
ATOM 2129 C C . GLY A 1 283 ? -13.791 -11.736 20.690 1.00 92.94 283 GLY A C 1
ATOM 2130 O O . GLY A 1 283 ? -14.568 -11.537 19.761 1.00 92.94 283 GLY A O 1
ATOM 2131 N N . LYS A 1 284 ? -14.065 -11.366 21.945 1.00 92.62 284 LYS A N 1
ATOM 2132 C CA . LYS A 1 284 ? -15.242 -10.552 22.294 1.00 92.62 284 LYS A CA 1
ATOM 2133 C C . LYS A 1 284 ? -15.119 -9.102 21.795 1.00 92.62 284 LYS A C 1
ATOM 2135 O O . LYS A 1 284 ? -16.138 -8.480 21.517 1.00 92.62 284 LYS A O 1
ATOM 2140 N N . PHE A 1 285 ? -13.889 -8.609 21.661 1.00 95.19 285 PHE A N 1
ATOM 2141 C CA . PHE A 1 285 ? -13.535 -7.279 21.163 1.00 95.19 285 PHE A CA 1
ATOM 2142 C C . PHE A 1 285 ? -12.421 -7.400 20.119 1.00 95.19 285 PHE A C 1
ATOM 2144 O O . PHE A 1 285 ? -11.881 -8.490 19.901 1.00 95.19 285 PHE A O 1
ATOM 2151 N N . ILE A 1 286 ? -12.056 -6.286 19.488 1.00 97.00 286 ILE A N 1
ATOM 2152 C CA . ILE A 1 286 ? -10.831 -6.205 18.692 1.00 97.00 286 ILE A CA 1
ATOM 2153 C C . ILE A 1 286 ? -9.646 -6.021 19.634 1.00 97.00 286 ILE A C 1
ATOM 2155 O O . ILE A 1 286 ? -9.433 -4.942 20.184 1.00 97.00 286 ILE A O 1
ATOM 2159 N N . ASP A 1 287 ? -8.859 -7.076 19.806 1.00 94.38 287 ASP A N 1
ATOM 2160 C CA . ASP A 1 287 ? -7.697 -7.067 20.691 1.00 94.38 287 ASP A CA 1
ATOM 2161 C C . ASP A 1 287 ? -6.516 -6.363 20.027 1.00 94.38 287 ASP A C 1
ATOM 2163 O O . ASP A 1 287 ? -5.841 -5.561 20.667 1.00 94.38 287 ASP A O 1
ATOM 2167 N N . ALA A 1 288 ? -6.298 -6.611 18.731 1.00 95.19 288 ALA A N 1
ATOM 2168 C CA . ALA A 1 288 ? -5.287 -5.928 17.933 1.00 95.19 288 ALA A CA 1
ATOM 2169 C C . ALA A 1 288 ? -5.755 -5.698 16.494 1.00 95.19 288 ALA A C 1
ATOM 2171 O O . ALA A 1 288 ? -6.488 -6.513 15.934 1.00 95.19 288 ALA A O 1
ATOM 2172 N N . VAL A 1 289 ? -5.278 -4.620 15.872 1.00 96.75 289 VAL A N 1
ATOM 2173 C CA . VAL A 1 289 ? -5.592 -4.262 14.481 1.00 96.75 289 VAL A CA 1
ATOM 2174 C C . VAL A 1 289 ? -4.318 -4.033 13.681 1.00 96.75 289 VAL A C 1
ATOM 2176 O O . VAL A 1 289 ? -3.318 -3.549 14.208 1.00 96.75 289 VAL A O 1
ATOM 2179 N N . GLY A 1 290 ? -4.348 -4.382 12.405 1.00 94.00 290 GLY A N 1
ATOM 2180 C CA . GLY A 1 290 ? -3.352 -3.994 11.423 1.00 94.00 290 GLY A CA 1
ATOM 2181 C C . GLY A 1 290 ? -4.009 -3.643 10.094 1.00 94.00 290 GLY A C 1
ATOM 2182 O O . GLY A 1 290 ? -5.190 -3.921 9.869 1.00 94.00 290 GLY A O 1
ATOM 2183 N N . PHE A 1 291 ? -3.237 -3.016 9.215 1.00 95.00 291 PHE A N 1
ATOM 2184 C CA . PHE A 1 291 ? -3.736 -2.436 7.974 1.00 95.00 291 PHE A CA 1
ATOM 2185 C C . PHE A 1 291 ? -2.966 -2.957 6.766 1.00 95.00 291 PHE A C 1
ATOM 2187 O O . PHE A 1 291 ? -1.768 -3.244 6.833 1.00 95.00 291 PHE A O 1
ATOM 2194 N N . TYR A 1 292 ? -3.678 -3.051 5.651 1.00 91.44 292 TYR A N 1
ATOM 2195 C CA . TYR A 1 292 ? -3.113 -3.221 4.326 1.00 91.44 292 TYR A CA 1
ATOM 2196 C C . TYR A 1 292 ? -3.090 -1.864 3.633 1.00 91.44 292 TYR A C 1
ATOM 2198 O O . TYR A 1 292 ? -4.131 -1.219 3.505 1.00 91.44 292 TYR A O 1
ATOM 2206 N N . VAL A 1 293 ? -1.911 -1.436 3.200 1.00 87.56 293 VAL A N 1
ATOM 2207 C CA . VAL A 1 293 ? -1.681 -0.137 2.564 1.00 87.56 293 VAL A CA 1
ATOM 2208 C C . VAL A 1 293 ? -1.250 -0.363 1.125 1.00 87.56 293 VAL A C 1
ATOM 2210 O O . VAL A 1 293 ? -0.308 -1.111 0.874 1.00 87.56 293 VAL A O 1
ATOM 2213 N N . LEU A 1 294 ? -1.927 0.291 0.191 1.00 81.81 294 LEU A N 1
ATOM 2214 C CA . LEU A 1 294 ? -1.533 0.367 -1.206 1.00 81.81 294 LEU A CA 1
ATOM 2215 C C . LEU A 1 294 ? -0.930 1.758 -1.459 1.00 81.81 294 LEU A C 1
ATOM 2217 O O . LEU A 1 294 ? -1.671 2.742 -1.451 1.00 81.81 294 LEU A O 1
ATOM 2221 N N . PRO A 1 295 ? 0.395 1.878 -1.643 1.00 70.00 295 PRO A N 1
ATOM 2222 C CA . PRO A 1 295 ? 1.014 3.118 -2.113 1.00 70.00 295 PRO A CA 1
ATOM 2223 C C . PRO A 1 295 ? 0.375 3.589 -3.427 1.00 70.00 295 PRO A C 1
ATOM 2225 O O . PRO A 1 295 ? 0.063 2.749 -4.277 1.00 70.00 295 PRO A O 1
ATOM 2228 N N . ASP A 1 296 ? 0.166 4.897 -3.603 1.00 62.47 296 ASP A N 1
ATOM 2229 C CA . ASP A 1 296 ? -0.471 5.387 -4.826 1.00 62.47 296 ASP A CA 1
ATOM 2230 C C . ASP A 1 296 ? 0.418 5.161 -6.024 1.00 62.47 296 ASP A C 1
ATOM 2232 O O . ASP A 1 296 ? 1.644 5.301 -5.986 1.00 62.47 296 ASP A O 1
ATOM 2236 N N . ALA A 1 297 ? -0.283 4.992 -7.124 1.00 49.50 297 ALA A N 1
ATOM 2237 C CA . ALA A 1 297 ? 0.183 5.382 -8.412 1.00 49.50 297 ALA A CA 1
ATOM 2238 C C . ALA A 1 297 ? -0.459 6.729 -8.783 1.00 49.50 297 ALA A C 1
ATOM 2240 O O . ALA A 1 297 ? -1.327 6.728 -9.633 1.00 49.50 297 ALA A O 1
ATOM 2241 N N . VAL A 1 298 ? -0.055 7.862 -8.180 1.00 34.03 298 VAL A N 1
ATOM 2242 C CA . VAL A 1 298 ? -0.616 9.243 -8.356 1.00 34.03 298 VAL A CA 1
ATOM 2243 C C . VAL A 1 298 ? -1.193 9.610 -9.764 1.00 34.03 298 VAL A C 1
ATOM 2245 O O . VAL A 1 298 ? -0.553 10.326 -10.528 1.00 34.03 298 VAL A O 1
ATOM 2248 N N . VAL A 1 299 ? -2.384 9.173 -10.178 1.00 30.89 299 VAL A N 1
ATOM 2249 C CA . VAL A 1 299 ? -2.985 9.633 -11.453 1.00 30.89 299 VAL A CA 1
ATOM 2250 C C . VAL A 1 299 ? -3.622 11.001 -11.200 1.00 30.89 299 VAL A C 1
ATOM 2252 O O . VAL A 1 299 ? -4.575 11.107 -10.432 1.00 30.89 299 VAL A O 1
ATOM 2255 N N . GLN A 1 300 ? -3.124 12.068 -11.830 1.00 28.34 300 GLN A N 1
ATOM 2256 C CA . GLN A 1 300 ? -3.795 13.377 -11.833 1.00 28.34 300 GLN A CA 1
ATOM 2257 C C . GLN A 1 300 ? -4.374 13.647 -13.227 1.00 28.34 300 GLN A C 1
ATOM 2259 O O . GLN A 1 300 ? -3.641 13.928 -14.176 1.00 28.34 300 GLN A O 1
ATOM 2264 N N . ASP A 1 301 ? -5.702 13.573 -13.333 1.00 27.97 301 ASP A N 1
ATOM 2265 C CA . ASP A 1 301 ? -6.472 13.931 -14.525 1.00 27.97 301 ASP A CA 1
ATOM 2266 C C . ASP A 1 301 ? -6.305 15.422 -14.864 1.00 27.97 301 ASP A C 1
ATOM 2268 O O . ASP A 1 301 ? -6.822 16.305 -14.171 1.00 27.97 301 ASP A O 1
ATOM 2272 N N . TYR A 1 302 ? -5.636 15.728 -15.979 1.00 27.97 302 TYR A N 1
ATOM 2273 C CA . TYR A 1 302 ? -5.640 17.077 -16.542 1.00 27.97 302 TYR A CA 1
ATOM 2274 C C . TYR A 1 302 ? -6.959 17.312 -17.292 1.00 27.97 302 TYR A C 1
ATOM 2276 O O . TYR A 1 302 ? -7.157 16.843 -18.414 1.00 27.97 302 TYR A O 1
ATOM 2284 N N . LYS A 1 303 ? -7.878 18.072 -16.682 1.00 30.97 303 LYS A N 1
ATOM 2285 C CA . LYS A 1 303 ? -9.029 18.646 -17.392 1.00 30.97 303 LYS A CA 1
ATOM 2286 C C . LYS A 1 303 ? -8.520 19.670 -18.404 1.00 30.97 303 LYS A C 1
ATOM 2288 O O . LYS A 1 303 ? -8.096 20.760 -18.030 1.00 30.97 303 LYS A O 1
ATOM 2293 N N . GLY A 1 304 ? -8.580 19.312 -19.682 1.00 35.31 304 GLY A N 1
ATOM 2294 C CA . GLY A 1 304 ? -8.387 20.251 -20.778 1.00 35.31 304 GLY A CA 1
ATOM 2295 C C . GLY A 1 304 ? -9.465 21.334 -20.749 1.00 35.31 304 GLY A C 1
ATOM 2296 O O . GLY A 1 304 ? -10.659 21.035 -20.765 1.00 35.31 304 GLY A O 1
ATOM 2297 N N . SER A 1 305 ? -9.041 22.592 -20.706 1.00 28.89 305 SER A N 1
ATOM 2298 C CA . SER A 1 305 ? -9.865 23.740 -21.078 1.00 28.89 305 SER A CA 1
ATOM 2299 C C . SER A 1 305 ? -9.379 24.266 -22.428 1.00 28.89 305 SER A C 1
ATOM 2301 O O . SER A 1 305 ? -8.183 24.518 -22.576 1.00 28.89 305 SER A O 1
ATOM 2303 N N . ASN A 1 306 ? -10.336 24.349 -23.362 1.00 33.78 306 ASN A N 1
ATOM 2304 C CA . ASN A 1 306 ? -10.251 24.819 -24.754 1.00 33.78 306 ASN A CA 1
ATOM 2305 C C . ASN A 1 306 ? -9.433 26.094 -24.973 1.00 33.78 306 ASN A C 1
ATOM 2307 O O . ASN A 1 306 ? -9.531 27.004 -24.120 1.00 33.78 306 ASN A O 1
#

Nearest PDB structures (foldseek):
  7yww-assembly1_A  TM=9.679E-01  e=3.543E-15  Oryza sativa
  5xfh-assembly1_B  TM=9.616E-01  e=3.448E-13  Oryza sativa Japonica Group
  7v4z-assembly4_G  TM=9.476E-01  e=1.395E-12  Hordeum vulgare
  2jz4-assembly1_A  TM=4.529E-01  e=4.387E-13  Arabidopsis thaliana
  5gqt-assembly1_A  TM=8.730E-01  e=5.401E-07  Arabidopsis thaliana

Radius of gyration: 23.87 Å; Cα contacts (8 Å, |Δi|>4): 741; chains: 1; bounding box: 54×43×77 Å

InterPro domains:
  IPR001229 Jacalin-like lectin domain [PF01419] (27-145)
  IPR001229 Jacalin-like lectin domain [PF01419] (151-292)
  IPR001229 Jacalin-like lectin domain [PS51752] (24-147)
  IPR001229 Jacalin-like lectin domain [PS51752] (148-295)
  IPR001229 Jacalin-like lectin domain [SM00915] (156-295)
  IPR033734 Jacalin-like lectin domain, plant [cd09612] (35-145)
  IPR033734 Jacalin-like lectin domain, plant [cd09612] (159-293)
  IPR036404 Jacalin-like lectin domain superfamily [G3DSA:2.100.10.30] (23-147)
  IPR036404 Jacalin-like lectin domain superfamily [G3DSA:2.100.10.30] (148-295)
  IPR036404 Jacalin-like lectin domain superfamily [SSF51101] (23-146)
  IPR036404 Jacalin-like lectin domain superfamily [SSF51101] (146-295)

pLDDT: mean 81.39, std 19.69, range [27.38, 98.62]